Protein AF-A0AAW0WQY3-F1 (afdb_monomer_lite)

Secondary structure (DSSP, 8-state):
-HHHHHHHHHTTT-HHHHHHHHHHHHHHHHHHHHHHHHHHHHHHGGGB---TT-SS--TTSB-HHHHHHHHHHTTS----TT-GGGG--SPSSP--SSGGGTTS-S---HHHHHHHHHHHHHH-TTSHHHHHHHHHHHHHHHHHHHHHHHHSTT-HHHHHHHHHHHHHHHHHHHHH-GGGGPPP--------S-------------------------SSHHHHHHHHHHHHHHHHHHHHHHHHHHHHHHHHHHHHHHHHHHHHHHHHHHHHHHHTT-------SS-TT--

Organism: Cherax quadricarinatus (NCBI:txid27406)

InterPro domains:
  IPR046460 Protein UNC80, C-terminal [PF20262] (1-291)

Radius of gyration: 26.67 Å; chains: 1; bounding box: 57×78×69 Å

Structure (mmCIF, N/CA/C/O backbone):
data_AF-A0AAW0WQY3-F1
#
_entry.id   AF-A0AAW0WQY3-F1
#
loop_
_atom_site.group_PDB
_atom_site.id
_atom_site.type_symbol
_atom_site.label_atom_id
_atom_site.label_alt_id
_atom_site.label_comp_id
_atom_site.label_asym_id
_atom_site.label_entity_id
_atom_site.label_seq_id
_atom_site.pdbx_PDB_ins_code
_atom_site.Cartn_x
_atom_site.Cartn_y
_atom_site.Cartn_z
_atom_site.occupancy
_atom_site.B_iso_or_equiv
_atom_site.auth_seq_id
_atom_site.auth_comp_id
_atom_site.auth_asym_id
_atom_site.auth_atom_id
_atom_site.pdbx_PDB_model_num
ATOM 1 N N . MET A 1 1 ? 9.502 -4.215 -12.889 1.00 94.75 1 MET A N 1
ATOM 2 C CA . MET A 1 1 ? 8.270 -4.283 -12.073 1.00 94.75 1 MET A CA 1
ATOM 3 C C . MET A 1 1 ? 7.056 -3.623 -12.715 1.00 94.75 1 MET A C 1
ATOM 5 O O . MET A 1 1 ? 6.091 -4.353 -12.900 1.00 94.75 1 MET A O 1
ATOM 9 N N . PRO A 1 2 ? 7.069 -2.343 -13.137 1.00 95.56 2 PRO A N 1
ATOM 10 C CA . PRO A 1 2 ? 5.867 -1.677 -13.663 1.00 95.56 2 PRO A CA 1
ATOM 11 C C . PRO A 1 2 ? 5.148 -2.444 -14.782 1.00 95.56 2 PRO A C 1
ATOM 13 O O . PRO A 1 2 ? 3.936 -2.601 -14.763 1.00 95.56 2 PRO A O 1
ATOM 16 N N . THR A 1 3 ? 5.890 -2.993 -15.746 1.00 95.44 3 THR A N 1
ATOM 17 C CA . THR A 1 3 ? 5.315 -3.810 -16.830 1.00 95.44 3 THR A CA 1
ATOM 18 C C . THR A 1 3 ? 4.699 -5.118 -16.330 1.00 95.44 3 THR A C 1
ATOM 20 O O . THR A 1 3 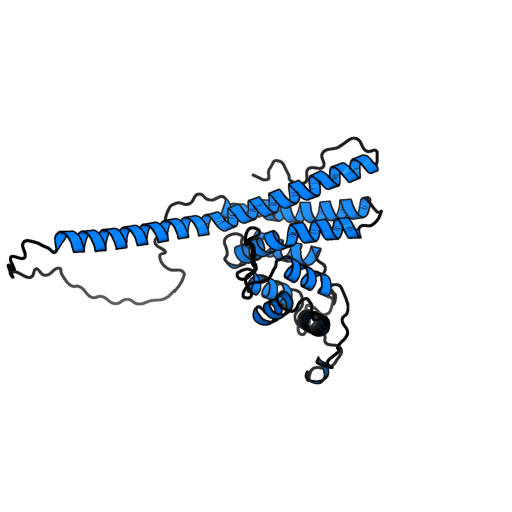? 3.595 -5.454 -16.738 1.00 95.44 3 THR A O 1
ATOM 23 N N . ILE A 1 4 ? 5.370 -5.824 -15.414 1.00 95.94 4 ILE A N 1
ATOM 24 C CA . ILE A 1 4 ? 4.870 -7.083 -14.835 1.00 95.94 4 ILE A CA 1
ATOM 25 C C . ILE A 1 4 ? 3.557 -6.829 -14.084 1.00 95.94 4 ILE A C 1
ATOM 27 O O . ILE A 1 4 ? 2.587 -7.554 -14.272 1.00 95.94 4 ILE A O 1
ATOM 31 N N . LEU A 1 5 ? 3.500 -5.762 -13.286 1.00 95.88 5 LEU A N 1
ATOM 32 C CA . LEU A 1 5 ? 2.322 -5.439 -12.484 1.00 95.88 5 LEU A CA 1
ATOM 33 C C . LEU A 1 5 ? 1.154 -4.901 -13.325 1.00 95.88 5 LEU A C 1
ATOM 35 O O . LEU A 1 5 ? 0.002 -5.171 -13.001 1.00 95.88 5 LEU A O 1
ATOM 39 N N . ARG A 1 6 ? 1.424 -4.233 -14.456 1.00 95.50 6 ARG A N 1
ATOM 40 C CA . ARG A 1 6 ? 0.385 -3.909 -15.451 1.00 95.50 6 ARG A CA 1
ATOM 41 C C . ARG A 1 6 ? -0.212 -5.165 -16.081 1.00 95.50 6 ARG A C 1
ATOM 43 O O . ARG A 1 6 ? -1.428 -5.266 -16.198 1.00 95.50 6 ARG A O 1
ATOM 50 N N . ILE A 1 7 ? 0.619 -6.151 -16.432 1.00 95.38 7 ILE A N 1
ATOM 51 C CA . ILE A 1 7 ? 0.129 -7.451 -16.921 1.00 95.38 7 ILE A CA 1
ATOM 52 C C . ILE A 1 7 ? -0.720 -8.125 -15.836 1.00 95.38 7 ILE A C 1
ATOM 54 O O . ILE A 1 7 ? -1.832 -8.555 -16.123 1.00 95.38 7 ILE A O 1
ATOM 58 N N . TYR A 1 8 ? -0.254 -8.147 -14.586 1.00 95.19 8 TYR A N 1
ATOM 59 C CA . TYR A 1 8 ? -1.032 -8.689 -13.470 1.00 95.19 8 TYR A CA 1
ATOM 60 C C . TYR A 1 8 ? -2.399 -8.007 -13.315 1.00 95.19 8 TYR A C 1
ATOM 62 O O . TYR A 1 8 ? -3.417 -8.680 -13.173 1.00 95.19 8 TYR A O 1
ATOM 70 N N . SER A 1 9 ? -2.431 -6.673 -13.398 1.00 93.38 9 SER A N 1
ATOM 71 C CA . SER A 1 9 ? -3.662 -5.883 -13.298 1.00 93.38 9 SER A CA 1
ATOM 72 C C . SER A 1 9 ? -4.640 -6.188 -14.439 1.00 93.38 9 SER A C 1
ATOM 74 O O . SER A 1 9 ? -5.826 -6.407 -14.197 1.00 93.38 9 SER A O 1
ATOM 76 N N . ASN A 1 10 ? -4.144 -6.263 -15.677 1.00 92.50 10 ASN A N 1
ATOM 77 C CA . ASN A 1 10 ? -4.975 -6.431 -16.873 1.00 92.50 10 ASN A CA 1
ATOM 78 C C . ASN A 1 10 ? -5.455 -7.875 -17.098 1.00 92.50 10 ASN A C 1
ATOM 80 O O . ASN A 1 10 ? -6.529 -8.084 -17.656 1.00 92.50 10 ASN A O 1
ATOM 84 N N . TYR A 1 11 ? -4.691 -8.878 -16.655 1.00 92.88 11 TYR A N 1
ATOM 85 C CA . TYR A 1 11 ? -4.978 -10.299 -16.898 1.00 92.88 11 TYR A CA 1
ATOM 86 C C . TYR A 1 11 ? -5.504 -11.036 -15.655 1.00 92.88 11 TYR A C 1
ATOM 88 O O . TYR A 1 11 ? -5.315 -12.243 -15.517 1.00 92.88 11 TYR A O 1
ATOM 96 N N . GLN A 1 12 ? -6.223 -10.336 -14.771 1.00 87.19 12 GLN A N 1
ATOM 97 C CA . GLN A 1 12 ? -6.770 -10.877 -13.514 1.00 87.19 12 GLN A CA 1
ATOM 98 C C . GLN A 1 12 ? -7.673 -12.120 -13.670 1.00 87.19 12 GLN A C 1
ATOM 100 O O . GLN A 1 12 ? -7.813 -12.905 -12.735 1.00 87.19 12 GLN A O 1
ATOM 105 N N . SER A 1 13 ? -8.294 -12.327 -14.837 1.00 91.81 13 SER A N 1
ATOM 106 C CA . SER A 1 13 ? -9.124 -13.509 -15.115 1.00 91.81 13 SER A CA 1
ATOM 107 C C . SER A 1 13 ? -8.303 -14.766 -15.423 1.00 91.81 13 SER A C 1
ATOM 109 O O . SER A 1 13 ? -8.810 -15.884 -15.299 1.00 91.81 13 SER A O 1
ATOM 111 N N . ASN A 1 14 ? -7.033 -14.611 -15.807 1.00 95.50 14 ASN A N 1
ATOM 112 C CA . ASN A 1 14 ? -6.149 -15.718 -16.132 1.00 95.50 14 ASN A CA 1
ATOM 113 C C . ASN A 1 14 ? -5.374 -16.166 -14.886 1.00 95.50 14 ASN A C 1
ATOM 115 O O . ASN A 1 14 ? -4.324 -15.617 -14.553 1.00 95.50 14 ASN A O 1
ATOM 119 N N . LYS A 1 15 ? -5.877 -17.220 -14.231 1.00 93.88 15 LYS A N 1
ATOM 120 C CA . LYS A 1 15 ? -5.271 -17.789 -13.015 1.00 93.88 15 LYS A CA 1
ATOM 121 C C . LYS A 1 15 ? -3.799 -18.159 -13.192 1.00 93.88 15 LYS A C 1
ATOM 123 O O . LYS A 1 15 ? -3.013 -17.926 -12.287 1.00 93.88 15 LYS A O 1
ATOM 128 N N . MET A 1 16 ? -3.419 -18.694 -14.352 1.00 94.88 16 MET A N 1
ATOM 129 C CA . MET A 1 16 ? -2.035 -19.089 -14.614 1.00 94.88 16 MET A CA 1
ATOM 130 C C . MET A 1 16 ? -1.099 -17.877 -14.600 1.00 94.88 16 MET A C 1
ATOM 132 O O . MET A 1 16 ? -0.056 -17.920 -13.957 1.00 94.88 16 MET A O 1
ATOM 136 N N . VAL A 1 17 ? -1.492 -16.779 -15.257 1.00 95.44 17 VAL A N 1
ATOM 137 C CA . VAL A 1 17 ? -0.714 -15.527 -15.267 1.00 95.44 17 VAL A CA 1
ATOM 138 C C . VAL A 1 17 ? -0.604 -14.943 -13.861 1.00 95.44 17 VAL A C 1
ATOM 140 O O . VAL A 1 17 ? 0.487 -14.555 -13.451 1.00 95.44 17 VAL A O 1
ATOM 143 N N . VAL A 1 18 ? -1.711 -14.921 -13.115 1.00 95.69 18 VAL A N 1
ATOM 144 C CA . VAL A 1 18 ? -1.756 -14.446 -11.724 1.00 95.69 18 VAL A CA 1
ATOM 145 C C . VAL A 1 18 ? -0.778 -15.240 -10.854 1.00 95.69 18 VAL A C 1
ATOM 147 O O . VAL A 1 18 ? 0.135 -14.648 -10.286 1.00 95.69 18 VAL A O 1
ATOM 150 N N . THR A 1 19 ? -0.892 -16.572 -10.829 1.00 95.88 19 THR A N 1
ATOM 151 C CA . THR A 1 19 ? -0.027 -17.443 -10.017 1.00 95.88 19 THR A CA 1
ATOM 152 C C . THR A 1 19 ? 1.444 -17.328 -10.409 1.00 95.88 19 THR A C 1
ATOM 154 O O . THR A 1 19 ? 2.304 -17.243 -9.539 1.00 95.88 19 THR A O 1
ATOM 157 N N . VAL A 1 20 ? 1.756 -17.269 -11.707 1.00 96.81 20 VAL A N 1
ATOM 158 C CA . VAL A 1 20 ? 3.138 -17.106 -12.185 1.00 96.81 20 VAL A CA 1
ATOM 159 C C . VAL A 1 20 ? 3.733 -15.773 -11.733 1.00 96.81 20 VAL A C 1
ATOM 161 O O . VAL A 1 20 ? 4.884 -15.728 -11.302 1.00 96.81 20 VAL A O 1
ATOM 164 N N . ILE A 1 21 ? 2.976 -14.677 -11.816 1.00 97.19 21 ILE A N 1
ATOM 165 C CA . ILE A 1 21 ? 3.476 -13.368 -11.389 1.00 97.19 21 ILE A CA 1
ATOM 166 C C . ILE A 1 21 ? 3.643 -13.320 -9.869 1.00 97.19 21 ILE A C 1
ATOM 168 O O . ILE A 1 21 ? 4.676 -12.839 -9.406 1.00 97.19 21 ILE A O 1
ATOM 172 N N . GLU A 1 22 ? 2.685 -13.835 -9.097 1.00 97.31 22 GLU A N 1
ATOM 173 C CA . GLU A 1 22 ? 2.796 -13.924 -7.634 1.00 97.31 22 GLU A CA 1
ATOM 174 C C . GLU A 1 22 ? 4.016 -14.755 -7.221 1.00 97.31 22 GLU A C 1
ATOM 176 O O . GLU A 1 22 ? 4.805 -14.323 -6.378 1.00 97.31 22 GLU A O 1
ATOM 181 N N . PHE A 1 23 ? 4.251 -15.882 -7.901 1.00 97.00 23 PHE A N 1
ATOM 182 C CA . PHE A 1 23 ? 5.452 -16.689 -7.731 1.00 97.00 23 PHE A CA 1
ATOM 183 C C . PHE A 1 23 ? 6.732 -15.892 -8.015 1.00 97.00 23 PHE A C 1
ATOM 185 O O . PHE A 1 23 ? 7.622 -15.838 -7.167 1.00 97.00 23 PHE A O 1
ATOM 192 N N . ILE A 1 24 ? 6.830 -15.225 -9.171 1.00 96.62 24 ILE A N 1
ATOM 193 C CA . ILE A 1 24 ? 8.008 -14.423 -9.543 1.00 96.62 24 ILE A CA 1
ATOM 194 C C . ILE A 1 24 ? 8.259 -13.313 -8.515 1.00 96.62 24 ILE A C 1
ATOM 196 O O . ILE A 1 24 ? 9.394 -13.116 -8.080 1.00 96.62 24 ILE A O 1
ATOM 200 N N . VAL A 1 25 ? 7.213 -12.592 -8.107 1.00 97.50 25 VAL A N 1
ATOM 201 C CA . VAL A 1 25 ? 7.307 -11.508 -7.119 1.00 97.50 25 VAL A CA 1
ATOM 202 C C . VAL A 1 25 ? 7.766 -12.047 -5.762 1.00 97.50 25 VAL A C 1
ATOM 204 O O . VAL A 1 25 ? 8.629 -11.436 -5.129 1.00 97.50 25 VAL A O 1
ATOM 207 N N . LYS A 1 26 ? 7.287 -13.228 -5.355 1.00 97.19 26 LYS A N 1
ATOM 208 C CA . LYS A 1 26 ? 7.755 -13.927 -4.152 1.00 97.19 26 LYS A CA 1
ATOM 209 C C . LYS A 1 26 ? 9.231 -14.314 -4.240 1.00 97.19 26 LYS A C 1
ATOM 211 O O . LYS A 1 26 ? 9.967 -14.063 -3.289 1.00 97.19 26 LYS A O 1
ATOM 216 N N . GLN A 1 27 ? 9.689 -14.867 -5.364 1.00 96.56 27 GLN A N 1
ATOM 217 C CA . GLN A 1 27 ? 11.105 -15.217 -5.545 1.00 96.56 27 GLN A CA 1
ATOM 218 C C . GLN A 1 27 ? 12.009 -13.975 -5.521 1.00 96.56 27 GLN A C 1
ATOM 220 O O . GLN A 1 27 ? 13.069 -13.991 -4.896 1.00 96.56 27 GLN A O 1
ATOM 225 N N . LEU A 1 28 ? 11.577 -12.872 -6.141 1.00 96.62 28 LEU A N 1
ATOM 226 C CA . LEU A 1 28 ? 12.303 -11.600 -6.087 1.00 96.62 28 LEU A CA 1
ATOM 227 C C . LEU A 1 28 ? 12.378 -11.046 -4.659 1.00 96.62 28 LEU A C 1
ATOM 229 O O . LEU A 1 28 ? 13.433 -10.554 -4.258 1.00 96.62 28 LEU A O 1
ATOM 233 N N . TYR A 1 29 ? 11.304 -11.171 -3.874 1.00 97.31 29 TYR A N 1
ATOM 234 C CA . TYR A 1 29 ? 11.338 -10.823 -2.455 1.00 97.31 29 TYR A CA 1
ATOM 235 C C . TYR A 1 29 ? 12.307 -11.709 -1.663 1.00 97.31 29 TYR A C 1
ATOM 237 O O . TYR A 1 29 ? 13.083 -11.182 -0.878 1.00 97.31 29 TYR A O 1
ATOM 245 N N . ILE A 1 30 ? 12.334 -13.025 -1.885 1.00 95.88 30 ILE A N 1
ATOM 246 C CA . ILE A 1 30 ? 13.278 -13.919 -1.188 1.00 95.88 30 ILE A CA 1
ATOM 247 C C . ILE A 1 30 ? 14.733 -13.509 -1.462 1.00 95.88 30 ILE A C 1
ATOM 249 O O . ILE A 1 30 ? 15.549 -13.469 -0.545 1.00 95.88 30 ILE A O 1
ATOM 253 N N . LEU A 1 31 ? 15.059 -13.160 -2.710 1.00 95.69 31 LEU A N 1
ATOM 254 C CA . LEU A 1 31 ? 16.414 -12.762 -3.100 1.00 95.69 31 LEU A CA 1
ATOM 255 C C . LEU A 1 31 ? 16.831 -11.394 -2.537 1.00 95.69 31 LEU A C 1
ATOM 257 O O . LEU A 1 31 ? 17.985 -11.217 -2.143 1.00 95.69 31 LEU A O 1
ATOM 261 N N . HIS A 1 32 ? 15.916 -10.421 -2.532 1.00 96.00 32 HIS A N 1
ATOM 262 C CA . HIS A 1 32 ? 16.241 -9.000 -2.338 1.00 96.00 32 HIS A CA 1
ATOM 263 C C . HIS A 1 32 ? 15.580 -8.340 -1.122 1.00 96.00 32 HIS A C 1
ATOM 265 O O . HIS A 1 32 ? 15.894 -7.189 -0.818 1.00 96.00 32 HIS A O 1
ATOM 271 N N . ARG A 1 33 ? 14.679 -9.046 -0.438 1.00 95.88 33 ARG A N 1
ATOM 272 C CA . ARG A 1 33 ? 14.054 -8.686 0.844 1.00 95.88 33 ARG A CA 1
ATOM 273 C C . ARG A 1 33 ? 13.339 -7.330 0.804 1.00 95.88 33 ARG A C 1
ATOM 275 O O . ARG A 1 33 ? 12.817 -6.921 -0.237 1.00 95.88 33 ARG A O 1
ATOM 282 N N . LYS A 1 34 ? 13.257 -6.626 1.938 1.00 95.62 34 LYS A N 1
ATOM 283 C CA . LYS A 1 34 ? 12.582 -5.318 2.068 1.00 95.62 34 LYS A CA 1
ATOM 284 C C . LYS A 1 34 ? 13.004 -4.277 1.011 1.00 95.62 34 LYS A C 1
ATOM 286 O O . LYS A 1 34 ? 12.109 -3.609 0.483 1.00 95.62 34 LYS A O 1
ATOM 291 N N . PRO A 1 35 ? 14.291 -4.157 0.609 1.00 96.19 35 PRO A N 1
ATOM 292 C CA . PRO A 1 35 ? 14.688 -3.279 -0.496 1.00 96.19 35 PRO A CA 1
ATOM 293 C C . PRO A 1 35 ? 13.899 -3.497 -1.792 1.00 96.19 35 PRO A C 1
ATOM 295 O O . PRO A 1 35 ? 13.550 -2.527 -2.470 1.00 96.19 35 PRO A O 1
ATOM 298 N N . PHE A 1 36 ? 13.568 -4.749 -2.128 1.00 97.69 36 PHE A N 1
ATOM 299 C CA . PHE A 1 36 ? 12.755 -5.041 -3.307 1.00 97.69 36 PHE A CA 1
ATOM 300 C C . PHE A 1 36 ? 11.329 -4.512 -3.178 1.00 97.69 36 PHE A C 1
ATOM 302 O O . PHE A 1 36 ? 10.843 -3.899 -4.127 1.00 97.69 36 PHE A O 1
ATOM 309 N N . ILE A 1 37 ? 10.682 -4.673 -2.019 1.00 97.69 37 ILE A N 1
ATOM 310 C CA . ILE A 1 37 ? 9.325 -4.150 -1.799 1.00 97.69 37 ILE A CA 1
ATOM 311 C C . ILE A 1 37 ? 9.317 -2.636 -1.931 1.00 97.69 37 ILE A C 1
ATOM 313 O O . ILE A 1 37 ? 8.544 -2.093 -2.718 1.00 97.69 37 ILE A O 1
ATOM 317 N N . LEU A 1 38 ? 10.240 -1.958 -1.249 1.00 97.56 38 LEU A N 1
ATOM 318 C CA . LEU A 1 38 ? 10.391 -0.512 -1.348 1.00 97.56 38 LEU A CA 1
ATOM 319 C C . LEU A 1 38 ? 10.545 -0.078 -2.809 1.00 97.56 38 LEU A C 1
ATOM 321 O O . LEU A 1 38 ? 9.846 0.824 -3.276 1.00 97.56 38 LEU A O 1
ATOM 325 N N . GLN A 1 39 ? 11.450 -0.714 -3.555 1.00 97.62 39 GLN A N 1
ATOM 326 C CA . GLN A 1 39 ? 11.696 -0.347 -4.945 1.00 97.62 39 GLN A CA 1
ATOM 327 C C . GLN A 1 39 ? 10.516 -0.662 -5.868 1.00 97.62 39 GLN A C 1
ATOM 329 O O . GLN A 1 39 ? 10.217 0.133 -6.761 1.00 97.62 39 GLN A O 1
ATOM 334 N N . MET A 1 40 ? 9.816 -1.774 -5.638 1.00 98.00 40 MET A N 1
ATOM 335 C CA . MET A 1 40 ? 8.595 -2.129 -6.352 1.00 98.00 40 MET A CA 1
ATOM 336 C C . MET A 1 40 ? 7.522 -1.059 -6.142 1.00 98.00 40 MET A C 1
ATOM 338 O O . MET A 1 40 ? 7.058 -0.496 -7.134 1.00 98.00 40 MET A O 1
ATOM 342 N N . LEU A 1 41 ? 7.201 -0.726 -4.888 1.00 98.31 41 LEU A N 1
ATOM 343 C CA . LEU A 1 41 ? 6.201 0.283 -4.529 1.00 98.31 41 LEU A CA 1
ATOM 344 C C . LEU A 1 41 ? 6.541 1.649 -5.141 1.00 98.31 41 LEU A C 1
ATOM 346 O O . LEU A 1 41 ? 5.714 2.253 -5.819 1.00 98.31 41 LEU A O 1
ATOM 350 N N . GLY A 1 42 ? 7.791 2.104 -5.007 1.00 97.31 42 GLY A N 1
ATOM 351 C CA . GLY A 1 42 ? 8.205 3.400 -5.558 1.00 97.31 42 GLY A CA 1
ATOM 352 C C . GLY A 1 42 ? 8.140 3.450 -7.085 1.00 97.31 42 GLY A C 1
ATOM 353 O O . GLY A 1 42 ? 7.852 4.497 -7.658 1.00 97.31 42 GLY A O 1
ATOM 354 N N . SER A 1 43 ? 8.368 2.313 -7.752 1.00 96.94 43 SER A N 1
ATOM 355 C CA . SER A 1 43 ? 8.290 2.220 -9.213 1.00 96.94 43 SER A CA 1
ATOM 356 C C . SER A 1 43 ? 6.863 2.230 -9.764 1.00 96.94 43 SER A C 1
ATOM 358 O O . SER A 1 43 ? 6.690 2.546 -10.940 1.00 96.94 43 SER A O 1
ATOM 360 N N . VAL A 1 44 ? 5.858 1.875 -8.953 1.00 96.94 44 VAL A N 1
ATOM 361 C CA . VAL A 1 44 ? 4.456 1.815 -9.398 1.00 96.94 44 VAL A CA 1
ATOM 362 C C . VAL A 1 44 ? 3.596 2.980 -8.938 1.00 96.94 44 VAL A C 1
ATOM 364 O O . VAL A 1 44 ? 2.527 3.166 -9.502 1.00 96.94 44 VAL A O 1
ATOM 367 N N . ALA A 1 45 ? 4.065 3.790 -7.985 1.00 96.88 45 ALA A N 1
ATOM 368 C CA . ALA A 1 45 ? 3.306 4.915 -7.436 1.00 96.88 45 ALA A CA 1
ATOM 369 C C . ALA A 1 45 ? 2.700 5.833 -8.516 1.00 96.88 45 ALA A C 1
ATOM 371 O O . ALA A 1 45 ? 1.532 6.188 -8.436 1.00 96.88 45 ALA A O 1
ATOM 372 N N . SER A 1 46 ? 3.456 6.156 -9.573 1.00 94.19 46 SER A N 1
ATOM 373 C CA . SER A 1 46 ? 2.998 7.053 -10.648 1.00 94.19 46 SER A CA 1
ATOM 374 C C . SER A 1 46 ? 2.069 6.405 -11.679 1.00 94.19 46 SER A C 1
ATOM 376 O O . SER A 1 46 ? 1.612 7.086 -12.589 1.00 94.19 46 SER A O 1
ATOM 378 N N . ILE A 1 47 ? 1.859 5.090 -11.607 1.00 95.44 47 ILE A N 1
ATOM 379 C CA . ILE A 1 47 ? 0.986 4.345 -12.524 1.00 95.44 47 ILE A CA 1
ATOM 380 C C . ILE A 1 47 ? -0.167 3.673 -11.779 1.00 95.44 47 ILE A C 1
ATOM 382 O O . ILE A 1 47 ? -0.776 2.751 -12.313 1.00 95.44 47 ILE A O 1
ATOM 386 N N . LEU A 1 48 ? -0.455 4.094 -10.548 1.00 95.31 48 LEU A N 1
ATOM 387 C CA . LEU A 1 48 ? -1.665 3.684 -9.850 1.00 95.31 48 LEU A CA 1
ATOM 388 C C . LEU A 1 48 ? -2.874 4.439 -10.395 1.00 95.31 48 LEU A C 1
ATOM 390 O O . LEU A 1 48 ? -2.810 5.642 -10.652 1.00 95.31 48 LEU A O 1
ATOM 394 N N . ASP A 1 49 ? -3.974 3.717 -10.578 1.00 93.31 49 ASP A N 1
ATOM 395 C CA . ASP A 1 49 ? -5.241 4.312 -10.982 1.00 93.31 49 ASP A CA 1
ATOM 396 C C . ASP A 1 49 ? -6.025 4.760 -9.752 1.00 93.31 49 ASP A C 1
ATOM 398 O O . ASP A 1 49 ? -6.748 3.976 -9.140 1.00 93.31 49 ASP A O 1
ATOM 402 N N . MET A 1 50 ? -5.807 6.015 -9.366 1.00 88.62 50 MET A N 1
ATOM 403 C CA . MET A 1 50 ? -6.472 6.659 -8.228 1.00 88.62 50 MET A CA 1
ATOM 404 C C . MET A 1 50 ? -7.785 7.354 -8.627 1.00 88.62 50 MET A C 1
ATOM 406 O O . MET A 1 50 ? -8.434 7.965 -7.786 1.00 88.62 50 MET A O 1
ATOM 410 N N . ASP A 1 51 ? -8.170 7.295 -9.907 1.00 84.75 51 ASP A N 1
ATOM 411 C CA . ASP A 1 51 ? -9.413 7.892 -10.393 1.00 84.75 51 ASP A CA 1
ATOM 412 C C . ASP A 1 51 ? -10.582 6.917 -10.209 1.00 84.75 51 ASP A C 1
ATOM 414 O O . ASP A 1 51 ? -10.851 6.056 -11.046 1.00 84.75 51 ASP A O 1
ATOM 418 N N . GLU A 1 52 ? -11.295 7.063 -9.093 1.00 71.19 52 GLU A N 1
ATOM 419 C CA . GLU A 1 52 ? -12.489 6.264 -8.797 1.00 71.19 52 GLU A CA 1
ATOM 420 C C . GLU A 1 52 ? -13.716 6.669 -9.637 1.00 71.19 52 GLU A C 1
ATOM 422 O O . GLU A 1 52 ? -14.729 5.968 -9.626 1.00 71.19 52 GLU A O 1
ATOM 427 N N . THR A 1 53 ? -13.651 7.789 -10.368 1.00 76.56 53 THR A N 1
ATOM 428 C CA . THR A 1 53 ? -14.775 8.332 -11.151 1.00 76.56 53 THR A CA 1
ATOM 429 C C . THR A 1 53 ? -14.753 7.913 -12.619 1.00 76.56 53 THR A C 1
ATOM 431 O O . THR A 1 53 ? -15.766 8.033 -13.318 1.00 76.56 53 THR A O 1
ATOM 434 N N . ALA A 1 54 ? -13.623 7.390 -13.094 1.00 77.25 54 ALA A N 1
ATOM 435 C CA . ALA A 1 54 ? -13.472 6.919 -14.458 1.00 77.25 54 ALA A CA 1
ATOM 436 C C . ALA A 1 54 ? -14.390 5.715 -14.743 1.00 77.25 54 ALA A C 1
ATOM 438 O O . ALA A 1 54 ? -14.327 4.672 -14.095 1.00 77.25 54 ALA A O 1
ATOM 439 N N . ILE A 1 55 ? -15.233 5.840 -15.775 1.00 72.62 55 ILE A N 1
ATOM 440 C CA . ILE A 1 55 ? -16.162 4.778 -16.211 1.00 72.62 55 ILE A CA 1
ATOM 441 C C . ILE A 1 55 ? -15.397 3.558 -16.754 1.00 72.62 55 ILE A C 1
ATOM 443 O O . ILE A 1 55 ? -15.854 2.420 -16.639 1.00 72.62 55 ILE A O 1
ATOM 447 N N . TYR A 1 56 ? -14.230 3.796 -17.352 1.00 74.81 56 TYR A N 1
ATOM 448 C CA . TYR A 1 56 ? -13.355 2.776 -17.918 1.00 74.81 56 TYR A CA 1
ATOM 449 C C . TYR A 1 56 ? -11.972 2.892 -17.280 1.00 74.81 56 TYR A C 1
ATOM 451 O O . TYR A 1 56 ? -11.454 3.996 -17.148 1.00 74.81 56 TYR A O 1
ATOM 459 N N . GLY A 1 57 ? -11.368 1.758 -16.921 1.00 73.50 57 GLY A N 1
ATOM 460 C CA . GLY A 1 57 ? -10.004 1.737 -16.389 1.00 73.50 57 GLY A CA 1
ATOM 461 C C . GLY A 1 57 ? -8.950 1.995 -17.469 1.00 73.50 57 GLY A C 1
ATOM 462 O O . GLY A 1 57 ? -9.137 1.630 -18.633 1.00 73.50 57 GLY A O 1
ATOM 463 N N . ASP A 1 58 ? -7.817 2.576 -17.076 1.00 84.69 58 ASP A N 1
ATOM 464 C CA . ASP A 1 58 ? -6.663 2.753 -17.961 1.00 84.69 58 ASP A CA 1
ATOM 465 C C . ASP A 1 58 ? -5.785 1.492 -17.957 1.00 84.69 58 ASP A C 1
ATOM 467 O O . ASP A 1 58 ? -5.183 1.130 -16.945 1.00 84.69 58 ASP A O 1
ATOM 471 N N . ALA A 1 59 ? -5.658 0.837 -19.114 1.00 85.81 59 ALA A N 1
ATOM 472 C CA . ALA A 1 59 ? -4.830 -0.361 -19.276 1.00 85.81 59 ALA A CA 1
ATOM 473 C C . ALA A 1 59 ? -3.329 -0.114 -19.013 1.00 85.81 59 ALA A C 1
ATOM 475 O O . ALA A 1 59 ? -2.563 -1.064 -18.818 1.00 85.81 59 ALA A O 1
ATOM 476 N N . ASN A 1 60 ? -2.882 1.145 -19.019 1.00 90.62 60 ASN A N 1
ATOM 477 C CA . ASN A 1 60 ? -1.518 1.526 -18.667 1.00 90.62 60 ASN A CA 1
ATOM 478 C C . ASN A 1 60 ? -1.324 1.773 -17.171 1.00 90.62 60 ASN A C 1
ATOM 480 O O . ASN A 1 60 ? -0.176 1.925 -16.743 1.00 90.62 60 ASN A O 1
ATOM 484 N N . LYS A 1 61 ? -2.401 1.783 -16.386 1.00 93.62 61 LYS A N 1
ATOM 485 C CA . LYS A 1 61 ? -2.354 1.931 -14.938 1.00 93.62 61 LYS A CA 1
ATOM 486 C C . LYS A 1 61 ? -2.635 0.609 -14.228 1.00 93.62 61 LYS A C 1
ATOM 488 O O . LYS A 1 61 ? -2.958 -0.416 -14.825 1.00 93.62 61 LYS A O 1
ATOM 493 N N . ILE A 1 62 ? 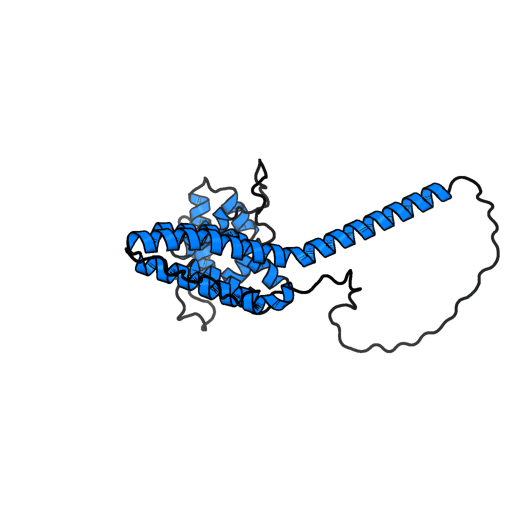-2.423 0.625 -12.921 1.00 94.69 62 ILE A N 1
ATOM 494 C CA . ILE A 1 62 ? -2.601 -0.502 -12.018 1.00 94.69 62 ILE A CA 1
ATOM 495 C C . ILE A 1 62 ? -3.670 -0.111 -11.011 1.00 94.69 62 ILE A C 1
ATOM 497 O O . ILE A 1 62 ? -3.540 0.897 -10.321 1.00 94.69 62 ILE A O 1
ATOM 501 N N . GLN A 1 63 ? -4.703 -0.937 -10.882 1.00 92.94 63 GLN A N 1
ATOM 502 C CA . GLN A 1 63 ? -5.721 -0.712 -9.860 1.00 92.94 63 GLN A CA 1
ATOM 503 C C . GLN A 1 63 ? -5.115 -0.911 -8.458 1.00 92.94 63 GLN A C 1
ATOM 505 O O . GLN A 1 63 ? -4.434 -1.923 -8.243 1.00 92.94 63 GLN A O 1
ATOM 510 N N . PRO A 1 64 ? -5.414 -0.043 -7.471 1.00 94.81 64 PRO A N 1
ATOM 511 C CA . PRO A 1 64 ? -4.957 -0.201 -6.087 1.00 94.81 64 PRO A CA 1
ATOM 512 C C . PRO A 1 64 ? -5.242 -1.589 -5.508 1.00 94.81 64 PRO A C 1
ATOM 514 O O . PRO A 1 64 ? -4.397 -2.195 -4.848 1.00 94.81 64 PRO A O 1
ATOM 517 N N . ARG A 1 65 ? -6.401 -2.162 -5.861 1.00 94.62 65 ARG A N 1
ATOM 518 C CA . ARG A 1 65 ? -6.782 -3.521 -5.466 1.00 94.62 65 ARG A CA 1
ATOM 519 C C . ARG A 1 65 ? -5.789 -4.588 -5.930 1.00 94.62 65 ARG A C 1
ATOM 521 O O . ARG A 1 65 ? -5.544 -5.542 -5.203 1.00 94.62 65 ARG A O 1
ATOM 528 N N . ARG A 1 66 ? -5.205 -4.430 -7.118 1.00 94.88 66 ARG A N 1
ATOM 529 C CA . ARG A 1 66 ? -4.258 -5.394 -7.698 1.00 94.88 66 ARG A CA 1
ATOM 530 C C . ARG A 1 66 ? -2.887 -5.290 -7.045 1.00 94.88 66 ARG A C 1
ATOM 532 O O . ARG A 1 66 ? -2.253 -6.313 -6.814 1.00 94.88 66 ARG A O 1
ATOM 539 N N . LEU A 1 67 ? -2.462 -4.076 -6.691 1.00 96.94 67 LEU A N 1
ATOM 540 C CA . LEU A 1 67 ? -1.274 -3.890 -5.861 1.00 96.94 67 LEU A CA 1
ATOM 541 C C . LEU A 1 67 ? -1.464 -4.542 -4.483 1.00 96.94 67 LEU A C 1
ATOM 543 O O . LEU A 1 67 ? -0.589 -5.277 -4.030 1.00 96.94 67 LEU A O 1
ATOM 547 N N . PHE A 1 68 ? -2.621 -4.319 -3.855 1.00 97.56 68 PHE A N 1
ATOM 548 C CA . PHE A 1 68 ? -2.986 -4.949 -2.588 1.00 97.56 68 PHE A CA 1
ATOM 549 C C . PHE A 1 68 ? -2.956 -6.483 -2.669 1.00 97.56 68 PHE A C 1
ATOM 551 O O . PHE A 1 68 ? -2.338 -7.119 -1.818 1.00 97.56 68 PHE A O 1
ATOM 558 N N . ASP A 1 69 ? -3.572 -7.080 -3.696 1.00 96.69 69 ASP A N 1
ATOM 559 C CA . ASP A 1 69 ? -3.613 -8.539 -3.854 1.00 96.69 69 ASP A CA 1
ATOM 560 C C . ASP A 1 69 ? -2.190 -9.125 -4.007 1.00 96.69 69 ASP A C 1
ATOM 562 O O . ASP A 1 69 ? -1.883 -10.151 -3.399 1.00 96.69 69 ASP A O 1
ATOM 566 N N . ILE A 1 70 ? -1.278 -8.434 -4.709 1.00 96.81 70 ILE A N 1
ATOM 567 C CA . ILE A 1 70 ? 0.135 -8.844 -4.790 1.00 96.81 70 ILE A CA 1
ATOM 568 C C . ILE A 1 70 ? 0.854 -8.742 -3.450 1.00 96.81 70 ILE A C 1
ATOM 570 O O . ILE A 1 70 ? 1.589 -9.664 -3.098 1.00 96.81 70 ILE A O 1
ATOM 574 N N . LEU A 1 71 ? 0.659 -7.659 -2.696 1.00 97.56 71 LEU A N 1
ATOM 575 C CA . LEU A 1 71 ? 1.268 -7.532 -1.371 1.00 97.56 71 LEU A CA 1
ATOM 576 C C . LEU A 1 71 ? 0.770 -8.634 -0.432 1.00 97.56 71 LEU A C 1
ATOM 578 O O . LEU A 1 71 ? 1.574 -9.265 0.242 1.00 97.56 71 LEU A O 1
ATOM 582 N N . LEU A 1 72 ? -0.528 -8.938 -0.464 1.00 96.88 72 LEU A N 1
ATOM 583 C CA . LEU A 1 72 ? -1.108 -10.037 0.303 1.00 96.88 72 LEU A CA 1
ATOM 584 C C . LEU A 1 72 ? -0.564 -11.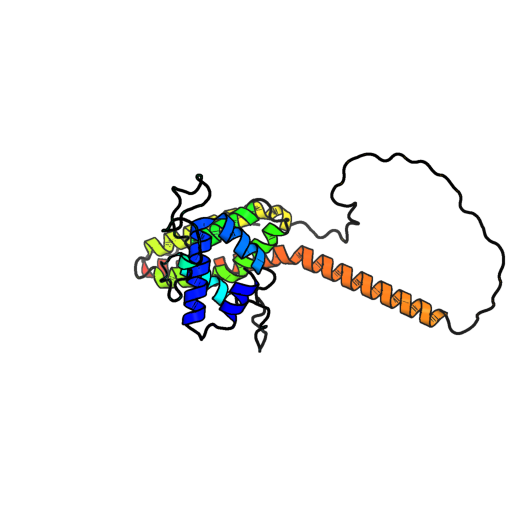406 -0.142 1.00 96.88 72 LEU A C 1
ATOM 586 O O . LEU A 1 72 ? -0.369 -12.299 0.680 1.00 96.88 72 LEU A O 1
ATOM 590 N N . SER A 1 73 ? -0.288 -11.587 -1.437 1.00 96.31 73 SER A N 1
ATOM 591 C CA . SER A 1 73 ? 0.280 -12.835 -1.961 1.00 96.31 73 SER A CA 1
ATOM 592 C C . SER A 1 73 ? 1.664 -13.149 -1.376 1.00 96.31 73 SER A C 1
ATOM 594 O O . SER A 1 73 ? 2.024 -14.321 -1.263 1.00 96.31 73 SER A O 1
ATOM 596 N N . LEU A 1 74 ? 2.428 -12.135 -0.953 1.00 96.69 74 LEU A N 1
ATOM 597 C CA . LEU A 1 74 ? 3.773 -12.309 -0.397 1.00 96.69 74 LEU A CA 1
ATOM 598 C C . LEU A 1 74 ? 3.785 -12.969 0.987 1.00 96.69 74 LEU A C 1
ATOM 600 O O . LEU A 1 74 ? 4.819 -13.510 1.388 1.00 96.69 74 LEU A O 1
ATOM 604 N N . GLU A 1 75 ? 2.655 -12.991 1.691 1.00 94.50 75 GLU A N 1
ATOM 605 C CA . GLU A 1 75 ? 2.504 -13.709 2.961 1.00 94.50 75 GLU A CA 1
ATOM 606 C C . GLU A 1 75 ? 2.488 -15.233 2.769 1.00 94.50 75 GLU A C 1
ATOM 608 O O . GLU A 1 75 ? 2.709 -15.988 3.714 1.00 94.50 75 GLU A O 1
ATOM 613 N N . ARG A 1 76 ? 2.244 -15.704 1.541 1.00 92.25 76 ARG A N 1
ATOM 614 C CA . ARG A 1 76 ? 2.025 -17.120 1.233 1.00 92.25 76 ARG A CA 1
ATOM 615 C C . ARG A 1 76 ? 3.173 -17.708 0.420 1.00 92.25 76 ARG A C 1
ATOM 617 O O . ARG A 1 76 ? 3.991 -17.001 -0.174 1.00 92.25 76 ARG A O 1
ATOM 624 N N . HIS A 1 77 ? 3.231 -19.035 0.407 1.00 89.50 77 HIS A N 1
ATOM 625 C CA . HIS A 1 77 ? 4.053 -19.781 -0.537 1.00 89.50 77 HIS A CA 1
ATOM 626 C C . HIS A 1 77 ? 3.296 -19.970 -1.851 1.00 89.50 77 HIS A C 1
ATOM 628 O O . HIS A 1 77 ? 2.076 -20.132 -1.848 1.00 89.50 77 HIS A O 1
ATOM 634 N N . HIS A 1 78 ? 4.042 -19.969 -2.954 1.00 90.25 78 HIS A N 1
ATOM 635 C CA . HIS A 1 78 ? 3.518 -20.145 -4.305 1.00 90.25 78 HIS A CA 1
ATOM 636 C C . HIS A 1 78 ? 4.199 -21.331 -4.970 1.00 90.25 78 HIS A C 1
ATOM 638 O O . HIS A 1 78 ? 5.410 -21.511 -4.825 1.00 90.25 78 HIS A O 1
ATOM 644 N N . GLU A 1 79 ? 3.418 -22.122 -5.697 1.00 90.88 79 GLU A N 1
ATOM 645 C CA . GLU A 1 79 ? 3.939 -23.177 -6.563 1.00 90.88 79 GLU A CA 1
ATOM 646 C C . GLU A 1 79 ? 4.592 -22.565 -7.812 1.00 90.88 79 GLU A C 1
ATOM 648 O O . GLU A 1 79 ? 4.256 -21.448 -8.207 1.00 90.88 79 GLU A O 1
ATOM 653 N N . ASP A 1 80 ? 5.518 -23.299 -8.434 1.00 94.00 80 ASP A N 1
ATOM 654 C CA . ASP A 1 80 ? 6.168 -22.916 -9.692 1.00 94.00 80 ASP A CA 1
ATOM 655 C C . ASP A 1 80 ? 5.538 -23.688 -10.866 1.00 94.00 80 ASP A C 1
ATOM 657 O O . ASP A 1 80 ? 6.087 -24.704 -11.303 1.00 94.00 80 ASP A O 1
ATOM 661 N N . PRO A 1 81 ? 4.368 -23.265 -11.385 1.00 91.81 81 PRO A N 1
ATOM 662 C CA . PRO A 1 81 ? 3.628 -24.034 -12.387 1.00 91.81 81 PRO A CA 1
ATOM 663 C C . PRO A 1 81 ? 4.349 -24.122 -13.738 1.00 91.81 81 PRO A C 1
ATOM 665 O O . PRO A 1 81 ? 3.951 -24.908 -14.595 1.00 91.81 81 PRO A O 1
ATOM 668 N N . LEU A 1 82 ? 5.362 -23.281 -13.957 1.00 94.56 82 LEU A N 1
ATOM 669 C CA . LEU A 1 82 ? 6.112 -23.186 -15.207 1.00 94.56 82 LEU A CA 1
ATOM 670 C C . LEU A 1 82 ? 7.567 -23.640 -15.068 1.00 94.56 82 LEU A C 1
ATOM 672 O O . LEU A 1 82 ? 8.322 -23.498 -16.028 1.00 94.56 82 LEU A O 1
ATOM 676 N N . HIS A 1 83 ? 7.958 -24.170 -13.905 1.00 94.19 83 HIS A N 1
ATOM 677 C CA . HIS A 1 83 ? 9.341 -24.547 -13.610 1.00 94.19 83 HIS A CA 1
ATOM 678 C C . HIS A 1 83 ? 10.341 -23.415 -13.924 1.00 94.19 83 HIS A C 1
ATOM 680 O O . HIS A 1 83 ? 11.431 -23.631 -14.450 1.00 94.19 83 HIS A O 1
ATOM 686 N N . ILE A 1 84 ? 9.964 -22.172 -13.613 1.00 93.75 84 ILE A N 1
ATOM 687 C CA . ILE A 1 84 ? 10.759 -20.963 -13.857 1.00 93.75 84 ILE A CA 1
ATOM 688 C C . ILE A 1 84 ? 12.111 -21.050 -13.144 1.00 93.75 84 ILE A C 1
ATOM 690 O O . ILE A 1 84 ? 13.115 -20.560 -13.665 1.00 93.75 84 ILE A O 1
ATOM 694 N N . LEU A 1 85 ? 12.169 -21.693 -11.975 1.00 94.56 85 LEU A N 1
ATOM 695 C CA . LEU A 1 85 ? 13.419 -21.874 -11.236 1.00 94.56 85 LEU A CA 1
ATOM 696 C C . LEU A 1 85 ? 14.455 -22.718 -11.986 1.00 94.56 85 LEU A C 1
ATOM 698 O O . LEU A 1 85 ? 15.651 -22.549 -11.733 1.00 94.56 85 LEU A O 1
ATOM 702 N N . ASP A 1 86 ? 14.046 -23.568 -12.928 1.00 94.00 86 ASP A N 1
ATOM 703 C CA . ASP A 1 86 ? 14.979 -24.357 -13.740 1.00 94.00 86 ASP A CA 1
ATOM 704 C C . ASP A 1 86 ? 15.788 -23.468 -14.694 1.00 94.00 86 ASP A C 1
ATOM 706 O O . ASP A 1 86 ? 16.924 -23.796 -15.037 1.00 94.00 86 ASP A O 1
ATOM 710 N N . LEU A 1 87 ? 15.253 -22.293 -15.049 1.00 94.06 87 LEU A N 1
ATOM 711 C CA . LEU A 1 87 ? 15.939 -21.291 -15.869 1.00 94.06 87 LEU A CA 1
ATOM 712 C C . LEU A 1 87 ? 16.974 -20.474 -15.079 1.00 94.06 87 LEU A C 1
ATOM 714 O O . LEU A 1 87 ? 17.798 -19.775 -15.670 1.00 94.06 87 LEU A O 1
ATOM 718 N N . VAL A 1 88 ? 16.937 -20.530 -13.746 1.00 93.31 88 VAL A N 1
ATOM 719 C CA . VAL A 1 88 ? 17.821 -19.756 -12.866 1.00 93.31 88 VAL A CA 1
ATOM 720 C C . VAL A 1 88 ? 19.028 -20.609 -12.484 1.00 93.31 88 VAL A C 1
ATOM 722 O O . VAL A 1 88 ? 18.877 -21.730 -12.019 1.00 93.31 88 VAL A O 1
ATOM 725 N N . THR A 1 89 ? 20.249 -20.095 -12.619 1.00 91.94 89 THR A N 1
ATOM 726 C CA . THR A 1 89 ? 21.479 -20.868 -12.340 1.00 91.94 89 THR A CA 1
ATOM 727 C C . THR A 1 89 ? 21.870 -20.926 -10.857 1.00 91.94 89 THR A C 1
ATOM 729 O O . THR A 1 89 ? 22.742 -21.704 -10.480 1.00 91.94 89 THR A O 1
ATOM 732 N N . ILE A 1 90 ? 21.226 -20.126 -10.005 1.00 91.88 90 ILE A N 1
ATOM 733 C CA . ILE A 1 90 ? 21.493 -20.036 -8.561 1.00 91.88 90 ILE A CA 1
ATOM 734 C C . ILE A 1 90 ? 21.055 -21.326 -7.844 1.00 91.88 90 ILE A C 1
ATOM 736 O O . ILE A 1 90 ? 20.105 -21.993 -8.262 1.00 91.88 90 ILE A O 1
ATOM 740 N N . GLN A 1 91 ? 21.744 -21.677 -6.752 1.00 90.44 91 GLN A N 1
ATOM 741 C CA . GLN A 1 91 ? 21.383 -22.811 -5.900 1.00 90.44 91 GLN A CA 1
ATOM 742 C C . GLN A 1 91 ? 19.971 -22.638 -5.317 1.00 90.44 91 GLN A C 1
ATOM 744 O O . GLN A 1 91 ? 19.620 -21.568 -4.824 1.00 90.44 91 GLN A O 1
ATOM 749 N N . LYS A 1 92 ? 19.172 -23.712 -5.365 1.00 93.38 92 LYS A N 1
ATOM 750 C CA . LYS A 1 92 ? 17.812 -23.758 -4.814 1.00 93.38 92 LYS A CA 1
ATOM 751 C C . LYS A 1 92 ? 17.792 -24.470 -3.448 1.00 93.38 92 LYS A C 1
ATOM 753 O O . LYS A 1 92 ? 18.616 -25.365 -3.244 1.00 93.38 92 LYS A O 1
ATOM 758 N N . PRO A 1 93 ? 16.855 -24.138 -2.539 1.00 92.19 93 PRO A N 1
ATOM 759 C CA . PRO A 1 93 ? 15.894 -23.034 -2.642 1.00 92.19 93 PRO A CA 1
ATOM 760 C C . PRO A 1 93 ? 16.615 -21.683 -2.667 1.00 92.19 93 PRO A C 1
ATOM 762 O O . PRO A 1 93 ? 17.705 -21.559 -2.107 1.00 92.19 93 PRO A O 1
ATOM 765 N N . LEU A 1 94 ? 16.027 -20.697 -3.351 1.00 93.50 94 LEU A N 1
ATOM 766 C CA . LEU A 1 94 ? 16.585 -19.347 -3.374 1.00 93.50 94 LEU A CA 1
ATOM 767 C C . LEU A 1 94 ? 16.651 -18.794 -1.946 1.00 93.50 94 LEU A C 1
ATOM 769 O O . LEU A 1 94 ? 15.818 -19.123 -1.102 1.00 93.50 94 LEU A O 1
ATOM 773 N N . ARG A 1 95 ? 17.659 -17.967 -1.680 1.00 93.94 95 ARG A N 1
ATOM 774 C CA . ARG A 1 95 ? 17.881 -17.310 -0.388 1.00 93.94 95 ARG A CA 1
ATOM 775 C C . ARG A 1 95 ? 18.272 -15.862 -0.620 1.00 93.94 95 ARG A C 1
ATOM 777 O O . ARG A 1 95 ? 18.678 -15.508 -1.728 1.00 93.94 95 ARG A O 1
ATOM 784 N N . ALA A 1 96 ? 18.185 -15.056 0.431 1.00 95.06 96 ALA A N 1
ATOM 785 C CA . ALA A 1 96 ? 18.664 -13.684 0.400 1.00 95.06 96 ALA A CA 1
ATOM 786 C C . ALA A 1 96 ? 20.092 -13.612 -0.155 1.00 95.06 96 ALA A C 1
ATOM 788 O O . ALA A 1 96 ? 20.977 -14.349 0.280 1.00 95.06 96 ALA A O 1
ATOM 789 N N . LEU A 1 97 ? 20.307 -12.719 -1.120 1.00 94.00 97 LEU A N 1
ATOM 790 C CA . LEU A 1 97 ? 21.618 -12.529 -1.741 1.00 94.00 97 LEU A CA 1
ATOM 791 C C . LEU A 1 97 ? 22.612 -11.857 -0.790 1.00 94.00 97 LEU A C 1
ATOM 793 O O . LEU A 1 97 ? 23.809 -12.118 -0.855 1.00 94.00 97 LEU A O 1
ATOM 797 N N . ASP A 1 98 ? 22.109 -10.983 0.078 1.00 93.12 98 ASP A N 1
ATOM 798 C CA . ASP A 1 98 ? 22.905 -10.254 1.057 1.00 93.12 98 ASP A CA 1
ATOM 799 C C . ASP A 1 98 ? 22.811 -10.946 2.428 1.00 93.12 98 ASP A C 1
ATOM 801 O O . ASP A 1 98 ? 21.728 -11.305 2.911 1.00 93.12 98 ASP A O 1
ATOM 805 N N . PHE A 1 99 ? 23.978 -11.163 3.040 1.00 91.12 99 PHE A N 1
ATOM 806 C CA . PHE A 1 99 ? 24.124 -11.858 4.316 1.00 91.12 99 PHE A CA 1
ATOM 807 C C . PHE A 1 99 ? 23.362 -11.160 5.450 1.00 91.12 99 PHE A C 1
ATOM 809 O O . PHE A 1 99 ? 22.877 -11.837 6.355 1.00 91.12 99 PHE A O 1
ATOM 816 N N . CYS A 1 100 ? 23.169 -9.839 5.360 1.00 92.31 100 CYS A N 1
ATOM 817 C CA . CYS A 1 100 ? 22.444 -9.054 6.362 1.00 92.31 100 CYS A CA 1
ATOM 818 C C . CYS A 1 100 ? 20.968 -9.458 6.513 1.00 92.31 100 CYS A C 1
ATOM 820 O O . CYS A 1 100 ? 20.357 -9.138 7.528 1.00 92.31 100 CYS A O 1
ATOM 822 N N . TYR A 1 101 ? 20.392 -10.166 5.534 1.00 92.00 101 TYR A N 1
ATOM 823 C CA . TYR A 1 101 ? 18.979 -10.563 5.546 1.00 92.00 101 TYR A CA 1
ATOM 824 C C . TYR A 1 101 ? 18.755 -12.076 5.683 1.00 92.00 101 TYR A C 1
ATOM 826 O O . TYR A 1 101 ? 17.670 -12.575 5.368 1.00 92.00 101 TYR A O 1
ATOM 834 N N . HIS A 1 102 ? 19.771 -12.834 6.100 1.00 88.19 102 HIS A N 1
ATOM 835 C CA . HIS A 1 102 ? 19.644 -14.288 6.265 1.00 88.19 102 HIS A CA 1
ATOM 836 C C . HIS A 1 102 ? 18.733 -14.688 7.431 1.00 88.19 102 HIS A C 1
ATOM 838 O O . HIS A 1 102 ? 18.139 -15.761 7.389 1.00 88.19 102 HIS A O 1
ATOM 844 N N . GLU A 1 103 ? 18.604 -13.824 8.437 1.00 88.56 103 GLU A N 1
ATOM 845 C CA . GLU A 1 103 ? 17.729 -14.030 9.598 1.00 88.56 103 GLU A CA 1
ATOM 846 C C . GLU A 1 103 ? 16.329 -13.422 9.404 1.00 88.56 103 GLU A C 1
ATOM 848 O O . GLU A 1 103 ? 15.444 -13.625 10.234 1.00 88.56 103 GLU A O 1
ATOM 853 N N . GLU A 1 104 ? 16.103 -12.680 8.313 1.00 89.00 104 GLU A N 1
ATOM 854 C CA . GLU A 1 104 ? 14.780 -12.137 8.007 1.00 89.00 104 GLU A CA 1
ATOM 855 C C . GLU A 1 104 ? 13.836 -13.213 7.462 1.00 89.00 104 GLU A C 1
ATOM 857 O O . GLU A 1 104 ? 14.246 -14.134 6.751 1.00 89.00 104 GLU A O 1
ATOM 862 N N . SER A 1 105 ? 12.544 -13.044 7.752 1.00 89.88 105 SER A N 1
ATOM 863 C CA . SER A 1 105 ? 11.491 -13.922 7.248 1.00 89.88 105 SER A CA 1
ATOM 864 C C . SER A 1 105 ? 11.428 -13.941 5.715 1.00 89.88 105 SER A C 1
ATOM 866 O O . SER A 1 105 ? 11.661 -12.942 5.029 1.00 89.88 105 SER A O 1
ATOM 868 N N . ASP A 1 106 ? 11.036 -15.092 5.167 1.00 90.25 106 ASP A N 1
ATOM 869 C CA . ASP A 1 106 ? 10.710 -15.264 3.749 1.00 90.25 106 ASP A CA 1
ATOM 870 C C . ASP A 1 106 ? 9.324 -14.730 3.381 1.00 90.25 106 ASP A C 1
ATOM 872 O O . ASP A 1 106 ? 8.984 -14.688 2.198 1.00 90.25 106 ASP A O 1
ATOM 876 N N . SER A 1 107 ? 8.532 -14.276 4.352 1.00 92.50 107 SER A N 1
ATOM 877 C CA . SER A 1 107 ? 7.250 -13.594 4.156 1.00 92.50 107 SER A CA 1
ATOM 878 C C . SER A 1 107 ? 7.314 -12.144 4.622 1.00 92.50 107 SER A C 1
ATOM 880 O O . SER A 1 107 ? 7.923 -11.857 5.648 1.00 92.50 107 SER A O 1
ATOM 882 N N . VAL A 1 108 ? 6.595 -11.268 3.923 1.00 94.25 108 VAL A N 1
ATOM 883 C CA . VAL A 1 108 ? 6.313 -9.900 4.371 1.00 94.25 108 VAL A CA 1
ATOM 884 C C . VAL A 1 108 ? 4.811 -9.734 4.528 1.00 94.25 108 VAL A C 1
ATOM 886 O O . VAL A 1 108 ? 4.050 -10.159 3.660 1.00 94.25 108 VAL A O 1
ATOM 889 N N . THR A 1 109 ? 4.404 -9.140 5.641 1.00 95.50 109 THR A N 1
ATOM 890 C CA . THR A 1 109 ? 3.004 -8.864 5.965 1.00 95.50 109 THR A CA 1
ATOM 891 C C . THR A 1 109 ? 2.531 -7.533 5.388 1.00 95.50 109 THR A C 1
ATOM 893 O O . THR A 1 109 ? 3.323 -6.626 5.111 1.00 95.50 109 THR A O 1
ATOM 896 N N . LEU A 1 110 ? 1.212 -7.370 5.256 1.00 95.94 110 LEU A N 1
ATOM 897 C CA . LEU A 1 110 ? 0.617 -6.083 4.875 1.00 95.94 110 LEU A CA 1
ATOM 898 C C . LEU A 1 110 ? 0.969 -4.947 5.852 1.00 95.94 110 LEU A C 1
ATOM 900 O O . LEU A 1 110 ? 1.166 -3.812 5.418 1.00 95.94 110 LEU A O 1
ATOM 904 N N . LEU A 1 111 ? 1.073 -5.240 7.154 1.00 95.69 111 LEU A N 1
ATOM 905 C CA . LEU A 1 111 ? 1.467 -4.251 8.164 1.00 95.69 111 LEU A CA 1
ATOM 906 C C . LEU A 1 111 ? 2.917 -3.804 7.975 1.00 95.69 111 LEU A C 1
ATOM 908 O O . LEU A 1 111 ? 3.182 -2.607 7.976 1.00 95.69 111 LEU A O 1
ATOM 912 N N . GLU A 1 112 ? 3.836 -4.733 7.699 1.00 96.56 112 GLU A N 1
ATOM 913 C CA . GLU A 1 112 ? 5.222 -4.379 7.375 1.00 96.56 112 GLU A CA 1
ATOM 914 C C . GLU A 1 112 ? 5.316 -3.526 6.102 1.00 96.56 112 GLU A C 1
ATOM 916 O O . GLU A 1 112 ? 6.168 -2.643 6.017 1.00 96.56 112 GLU A O 1
ATOM 921 N N . ALA A 1 113 ? 4.442 -3.745 5.112 1.00 97.12 113 ALA A N 1
ATOM 922 C CA . ALA A 1 113 ? 4.374 -2.887 3.929 1.00 97.12 113 ALA A CA 1
ATOM 923 C C . ALA A 1 113 ? 3.943 -1.451 4.276 1.00 97.12 113 ALA A C 1
ATOM 925 O O . ALA A 1 113 ? 4.554 -0.499 3.784 1.00 97.12 113 ALA A O 1
ATOM 926 N N . VAL A 1 114 ? 2.949 -1.291 5.159 1.00 97.69 114 VAL A N 1
ATOM 927 C CA . VAL A 1 114 ? 2.536 0.020 5.687 1.00 97.69 114 VAL A CA 1
ATOM 928 C C . VAL A 1 114 ? 3.686 0.673 6.456 1.00 97.69 114 VAL A C 1
ATOM 930 O O . VAL A 1 114 ? 4.026 1.820 6.166 1.00 97.69 114 VAL A O 1
ATOM 933 N N . ASP A 1 115 ? 4.339 -0.057 7.363 1.00 98.00 115 ASP A N 1
ATOM 934 C CA . ASP A 1 115 ? 5.454 0.450 8.171 1.00 98.00 115 ASP A CA 1
ATOM 935 C C . ASP A 1 115 ? 6.643 0.883 7.303 1.00 98.00 115 ASP A C 1
ATOM 937 O O . ASP A 1 115 ? 7.254 1.926 7.549 1.00 98.00 115 ASP A O 1
ATOM 941 N N . MET A 1 116 ? 6.954 0.131 6.244 1.00 97.69 116 MET A N 1
ATOM 942 C CA . MET A 1 116 ? 7.986 0.498 5.272 1.00 97.69 116 MET A CA 1
ATOM 943 C C . MET A 1 116 ? 7.661 1.816 4.562 1.00 97.69 116 MET A C 1
ATOM 945 O O . MET A 1 116 ? 8.533 2.681 4.459 1.00 97.69 116 MET A O 1
ATOM 949 N N . CYS A 1 117 ? 6.423 2.001 4.093 1.00 98.12 117 CYS A N 1
ATOM 950 C CA . CYS A 1 117 ? 6.018 3.263 3.478 1.00 98.12 117 CYS A CA 1
ATOM 951 C C . CYS A 1 117 ? 6.064 4.417 4.485 1.00 98.12 117 CYS A C 1
ATOM 953 O O . CYS A 1 117 ? 6.643 5.460 4.183 1.00 98.12 117 CYS A O 1
ATOM 955 N N . VAL A 1 118 ? 5.526 4.212 5.691 1.00 98.06 118 VAL A N 1
ATOM 956 C CA . VAL A 1 118 ? 5.542 5.202 6.777 1.00 98.06 118 VAL A CA 1
ATOM 957 C C . VAL A 1 118 ? 6.963 5.629 7.115 1.00 98.06 118 VAL A C 1
ATOM 959 O O . VAL A 1 118 ? 7.230 6.822 7.205 1.00 98.06 118 VAL A O 1
ATOM 962 N N . THR A 1 119 ? 7.886 4.677 7.240 1.00 97.81 119 THR A N 1
ATOM 963 C CA . THR A 1 119 ? 9.292 4.943 7.573 1.00 97.81 119 THR A CA 1
ATOM 964 C C . THR A 1 119 ? 9.951 5.844 6.532 1.00 97.81 119 THR A C 1
ATOM 966 O O . THR A 1 119 ? 10.656 6.789 6.881 1.00 97.81 119 THR A O 1
ATOM 969 N N . VAL A 1 120 ? 9.705 5.589 5.245 1.00 97.94 120 VAL A N 1
ATOM 970 C CA . VAL A 1 120 ? 10.270 6.403 4.161 1.00 97.94 120 VAL A CA 1
ATOM 971 C C . VAL A 1 120 ? 9.685 7.815 4.153 1.00 97.94 120 VAL A C 1
ATOM 973 O O . VAL A 1 120 ? 10.440 8.774 3.991 1.00 97.94 120 VAL A O 1
ATOM 976 N N . VAL A 1 121 ? 8.369 7.955 4.345 1.00 97.56 121 VAL A N 1
ATOM 977 C CA . VAL A 1 121 ? 7.713 9.272 4.420 1.00 97.56 121 VAL A CA 1
ATOM 978 C C . VAL A 1 121 ? 8.212 10.046 5.640 1.00 97.56 121 VAL A C 1
ATOM 980 O O . VAL A 1 121 ? 8.611 11.196 5.507 1.00 97.56 121 VAL A O 1
ATOM 983 N N . ALA A 1 122 ? 8.260 9.410 6.811 1.00 96.00 122 ALA A N 1
ATOM 984 C CA . ALA A 1 122 ? 8.710 10.039 8.049 1.00 96.00 122 ALA A CA 1
ATOM 985 C C . ALA A 1 122 ? 10.191 10.452 8.006 1.00 96.00 122 ALA A C 1
ATOM 987 O O . ALA A 1 122 ? 10.578 11.407 8.670 1.00 96.00 122 ALA A O 1
ATOM 988 N N . TYR A 1 123 ? 11.025 9.762 7.223 1.00 96.12 123 TYR A N 1
ATOM 989 C CA . TYR A 1 123 ? 12.431 10.128 7.060 1.00 96.12 123 TYR A CA 1
ATOM 990 C C . TYR A 1 123 ? 12.630 11.389 6.203 1.00 96.12 123 TYR A C 1
ATOM 992 O O . TYR A 1 123 ? 13.475 12.223 6.524 1.00 96.12 123 TYR A O 1
ATOM 1000 N N . SER A 1 124 ? 11.886 11.531 5.100 1.00 94.94 124 SER A N 1
ATOM 1001 C CA . SER A 1 124 ? 11.983 12.694 4.205 1.00 94.94 124 SER A CA 1
ATOM 1002 C C . SER A 1 124 ? 10.681 12.897 3.429 1.00 94.94 124 SER A C 1
ATOM 1004 O O . SER A 1 124 ? 10.539 12.475 2.274 1.00 94.94 124 SER A O 1
ATOM 1006 N N . ALA A 1 125 ? 9.729 13.555 4.091 1.00 93.50 125 ALA A N 1
ATOM 1007 C CA . ALA A 1 125 ? 8.367 13.752 3.602 1.00 93.50 125 ALA A CA 1
ATOM 1008 C C . ALA A 1 125 ? 8.290 14.610 2.330 1.00 93.50 125 ALA A C 1
ATOM 1010 O O . ALA A 1 125 ? 7.394 14.401 1.524 1.00 93.50 125 ALA A O 1
ATOM 1011 N N . ASP A 1 126 ? 9.236 15.530 2.136 1.00 91.50 126 ASP A N 1
ATOM 1012 C CA . ASP A 1 126 ? 9.337 16.450 0.995 1.00 91.50 126 ASP A CA 1
ATOM 1013 C C . ASP A 1 126 ? 10.108 15.874 -0.205 1.00 91.50 126 ASP A C 1
ATOM 1015 O O . ASP A 1 126 ? 10.189 16.495 -1.269 1.00 91.50 126 ASP A O 1
ATOM 1019 N N . SER A 1 127 ? 10.691 14.682 -0.062 1.00 95.25 127 SER A N 1
ATOM 1020 C CA . SER A 1 127 ? 11.375 14.029 -1.172 1.00 95.25 127 SER A CA 1
ATOM 1021 C C . SER A 1 127 ? 10.387 13.429 -2.167 1.00 95.25 127 SER A C 1
ATOM 1023 O O . SER A 1 127 ? 9.330 12.905 -1.810 1.00 95.25 127 SER A O 1
ATOM 1025 N N . LYS A 1 128 ? 10.809 13.342 -3.435 1.00 94.50 128 LYS A N 1
ATOM 1026 C CA . LYS A 1 128 ? 10.084 12.582 -4.468 1.00 94.50 128 LYS A CA 1
ATOM 1027 C C . LYS A 1 128 ? 9.755 11.159 -4.010 1.00 94.50 128 LYS A C 1
ATOM 1029 O O . LYS A 1 128 ? 8.695 10.631 -4.332 1.00 94.50 128 LYS A O 1
ATOM 1034 N N . ARG A 1 129 ? 10.671 10.526 -3.271 1.00 96.81 129 ARG A N 1
ATOM 1035 C CA . ARG A 1 129 ? 10.479 9.165 -2.771 1.00 96.81 129 ARG A CA 1
ATOM 1036 C C . ARG A 1 129 ? 9.460 9.109 -1.628 1.00 96.81 129 ARG A C 1
ATOM 1038 O O . ARG A 1 129 ? 8.669 8.170 -1.601 1.00 96.81 129 ARG A O 1
ATOM 1045 N N . GLY A 1 130 ? 9.445 10.105 -0.744 1.00 97.00 130 GLY A N 1
ATOM 1046 C CA . GLY A 1 130 ? 8.406 10.290 0.269 1.00 97.00 130 GLY A CA 1
ATOM 1047 C C . GLY A 1 130 ? 7.027 10.425 -0.375 1.00 97.00 130 GLY A C 1
ATOM 1048 O O . GLY A 1 130 ? 6.140 9.633 -0.074 1.00 97.00 130 GLY A O 1
ATOM 1049 N N . HIS A 1 131 ? 6.880 11.316 -1.361 1.00 96.19 131 HIS A N 1
ATOM 1050 C CA . HIS A 1 131 ? 5.614 11.497 -2.085 1.00 96.19 131 HIS A CA 1
ATOM 1051 C C . HIS A 1 131 ? 5.127 10.194 -2.736 1.00 96.19 131 HIS A C 1
ATOM 1053 O O . HIS A 1 131 ? 3.968 9.826 -2.585 1.00 96.19 131 HIS A O 1
ATOM 1059 N N . GLN A 1 132 ? 6.024 9.439 -3.385 1.00 97.31 132 GLN A N 1
ATOM 1060 C CA . GLN A 1 132 ? 5.684 8.129 -3.953 1.00 97.31 132 GLN A CA 1
ATOM 1061 C C . GLN A 1 132 ? 5.135 7.158 -2.900 1.00 97.31 132 GLN A C 1
ATOM 1063 O O . GLN A 1 132 ? 4.163 6.460 -3.167 1.00 97.31 132 GLN A O 1
ATOM 1068 N N . MET A 1 133 ? 5.754 7.079 -1.718 1.00 98.19 133 MET A N 1
ATOM 1069 C CA . MET A 1 133 ? 5.289 6.184 -0.650 1.00 98.19 133 MET A CA 1
ATOM 1070 C C . MET A 1 133 ? 3.977 6.654 -0.030 1.00 98.19 133 MET A C 1
ATOM 1072 O O . MET A 1 133 ? 3.173 5.820 0.376 1.00 98.19 133 MET A O 1
ATOM 1076 N N . LEU A 1 134 ? 3.732 7.961 -0.010 1.00 97.31 134 LEU A N 1
ATOM 1077 C CA . LEU A 1 134 ? 2.476 8.524 0.460 1.00 97.31 134 LEU A CA 1
ATOM 1078 C C . LEU A 1 134 ? 1.314 8.201 -0.493 1.00 97.31 134 LEU A C 1
ATOM 1080 O O . LEU A 1 134 ? 0.271 7.753 -0.031 1.00 97.31 134 LEU A O 1
ATOM 1084 N N . THR A 1 135 ? 1.525 8.299 -1.811 1.00 97.06 135 THR A N 1
ATOM 1085 C CA . THR A 1 135 ? 0.554 7.832 -2.823 1.00 97.06 135 THR A CA 1
ATOM 1086 C C . THR A 1 135 ? 0.273 6.333 -2.691 1.00 97.06 135 THR A C 1
ATOM 1088 O O . THR A 1 135 ? -0.863 5.886 -2.821 1.00 97.06 135 THR A O 1
ATOM 1091 N N . ILE A 1 136 ? 1.302 5.530 -2.402 1.00 98.19 136 ILE A N 1
ATOM 1092 C CA . ILE A 1 136 ? 1.126 4.090 -2.166 1.00 98.19 136 ILE A CA 1
ATOM 1093 C C . ILE A 1 136 ? 0.275 3.846 -0.916 1.00 98.19 136 ILE A C 1
ATOM 1095 O O . ILE A 1 136 ? -0.622 3.006 -0.961 1.00 98.19 136 ILE A O 1
ATOM 1099 N N . LEU A 1 137 ? 0.533 4.572 0.178 1.00 97.69 137 LEU A N 1
ATOM 1100 C CA . LEU A 1 137 ? -0.264 4.480 1.403 1.00 97.69 137 LEU A CA 1
ATOM 1101 C C . LEU A 1 137 ? -1.725 4.848 1.155 1.00 97.69 137 LEU A C 1
ATOM 1103 O O . LEU A 1 137 ? -2.595 4.093 1.579 1.00 97.69 137 LEU A O 1
ATOM 1107 N N . GLU A 1 138 ? -1.991 5.940 0.436 1.00 96.81 138 GLU A N 1
ATOM 1108 C CA . GLU A 1 138 ? -3.350 6.347 0.050 1.00 96.81 138 GLU A CA 1
ATOM 1109 C C . GLU A 1 138 ? -4.079 5.219 -0.689 1.00 96.81 138 GLU A C 1
ATOM 1111 O O . GLU A 1 138 ? -5.210 4.876 -0.354 1.00 96.81 138 GLU A O 1
ATOM 1116 N N . ALA A 1 139 ? -3.393 4.565 -1.626 1.00 96.56 139 ALA A N 1
ATOM 1117 C CA . ALA A 1 139 ? -3.965 3.499 -2.437 1.00 96.56 139 ALA A CA 1
ATOM 1118 C C . ALA A 1 139 ? -4.302 2.220 -1.650 1.00 96.56 139 ALA A C 1
ATOM 1120 O O . ALA A 1 139 ? -5.288 1.544 -1.956 1.00 96.56 139 ALA A O 1
ATOM 1121 N N . ILE A 1 140 ? -3.474 1.832 -0.672 1.00 96.38 140 ILE A N 1
ATOM 1122 C CA . ILE A 1 140 ? -3.594 0.510 -0.032 1.00 96.38 140 ILE A CA 1
ATOM 1123 C C . ILE A 1 140 ? -4.165 0.547 1.385 1.00 96.38 140 ILE A C 1
ATOM 1125 O O . ILE A 1 140 ? -4.703 -0.472 1.819 1.00 96.38 140 ILE A O 1
ATOM 1129 N N . LEU A 1 141 ? -4.078 1.66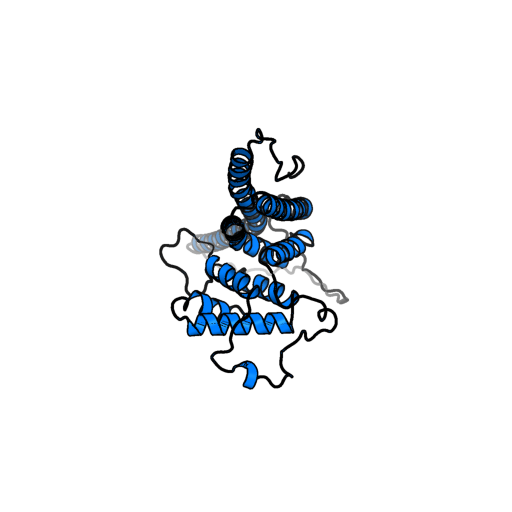5 2.115 1.00 95.94 141 LEU A N 1
ATOM 1130 C CA . LEU A 1 141 ? -4.387 1.695 3.550 1.00 95.94 141 LEU A CA 1
ATOM 1131 C C . LEU A 1 141 ? -5.822 1.240 3.840 1.00 95.94 141 LEU A C 1
ATOM 1133 O O . LEU A 1 141 ? -6.025 0.329 4.644 1.00 95.94 141 LEU A O 1
ATOM 1137 N N . GLY A 1 142 ? -6.808 1.798 3.135 1.00 94.38 142 GLY A N 1
ATOM 1138 C CA . GLY A 1 142 ? -8.212 1.414 3.301 1.00 94.38 142 GLY A CA 1
ATOM 1139 C C . GLY A 1 142 ? -8.480 -0.061 2.979 1.00 94.38 142 GLY A C 1
ATOM 1140 O O . GLY A 1 142 ? -9.323 -0.705 3.608 1.00 94.38 142 GLY A O 1
ATOM 1141 N N . LEU A 1 143 ? -7.751 -0.639 2.017 1.00 95.56 143 LEU A N 1
ATOM 1142 C CA . LEU A 1 143 ? -7.851 -2.060 1.665 1.00 95.56 143 LEU A CA 1
ATOM 1143 C C . LEU A 1 143 ? -7.228 -2.955 2.744 1.00 95.56 143 LEU A C 1
ATOM 1145 O O . LEU A 1 143 ? -7.827 -3.965 3.114 1.00 95.56 143 LEU A O 1
ATOM 1149 N N . VAL A 1 144 ? -6.063 -2.564 3.270 1.00 95.12 144 VAL A N 1
ATOM 1150 C CA . VAL A 1 144 ? -5.364 -3.258 4.360 1.00 95.12 144 VAL A CA 1
ATOM 1151 C C . VAL A 1 144 ? -6.218 -3.271 5.621 1.00 95.12 144 VAL A C 1
ATOM 1153 O O . VAL A 1 144 ? -6.463 -4.342 6.170 1.00 95.12 144 VAL A O 1
ATOM 1156 N N . LEU A 1 145 ? -6.742 -2.117 6.038 1.00 92.88 145 LEU A N 1
ATOM 1157 C CA . LEU A 1 145 ? -7.590 -2.008 7.225 1.00 92.88 145 LEU A CA 1
ATOM 1158 C C . LEU A 1 145 ? -8.826 -2.906 7.119 1.00 92.88 145 LEU A C 1
ATOM 1160 O O . LEU A 1 145 ? -9.073 -3.721 8.007 1.00 92.88 145 LEU A O 1
ATOM 1164 N N . ARG A 1 146 ? -9.562 -2.827 6.005 1.00 92.31 146 ARG A N 1
ATOM 1165 C CA . ARG A 1 146 ? -10.740 -3.678 5.774 1.00 92.31 146 ARG A CA 1
ATOM 1166 C C . ARG A 1 146 ? -10.392 -5.164 5.744 1.00 92.31 146 ARG A C 1
ATOM 1168 O O . ARG A 1 146 ? -11.156 -5.978 6.258 1.00 92.31 146 ARG A O 1
ATOM 1175 N N . HIS A 1 147 ? -9.253 -5.532 5.157 1.00 92.75 147 HIS A N 1
ATOM 1176 C CA . HIS A 1 147 ? -8.806 -6.922 5.126 1.00 92.75 147 HIS A CA 1
ATOM 1177 C C . HIS A 1 147 ? -8.490 -7.451 6.526 1.00 92.75 147 HIS A C 1
ATOM 1179 O O . HIS A 1 147 ? -9.001 -8.504 6.894 1.00 92.75 147 HIS A O 1
ATOM 1185 N N . LEU A 1 148 ? -7.710 -6.708 7.313 1.00 87.75 148 LEU A N 1
ATOM 1186 C CA . LEU A 1 148 ? -7.319 -7.105 8.666 1.00 87.75 148 LEU A CA 1
ATOM 1187 C C . LEU A 1 148 ? -8.531 -7.214 9.603 1.00 87.75 148 LEU A C 1
ATOM 1189 O O . LEU A 1 148 ? -8.622 -8.152 10.389 1.00 87.75 148 LEU A O 1
ATOM 1193 N N . GLN A 1 149 ? -9.512 -6.319 9.465 1.00 87.00 149 GLN A N 1
ATOM 1194 C CA . GLN A 1 149 ? -10.781 -6.405 10.198 1.00 87.00 149 GLN A CA 1
ATOM 1195 C C . GLN A 1 149 ? -11.607 -7.640 9.800 1.00 87.00 149 GLN A C 1
ATOM 1197 O O . GLN A 1 149 ? -12.278 -8.245 10.637 1.00 87.00 149 GLN A O 1
ATOM 1202 N N . ALA A 1 150 ? -11.568 -8.031 8.522 1.00 87.50 150 ALA A N 1
ATOM 1203 C CA . ALA A 1 150 ? -12.264 -9.219 8.037 1.00 87.50 150 ALA A CA 1
ATOM 1204 C C . ALA A 1 150 ? -11.578 -10.527 8.470 1.00 87.50 150 ALA A C 1
ATOM 1206 O O . ALA A 1 150 ? -12.262 -11.532 8.671 1.00 87.50 150 ALA A O 1
ATOM 1207 N N . THR A 1 151 ? -10.249 -10.534 8.622 1.00 84.56 151 THR A N 1
ATOM 1208 C CA . THR A 1 151 ? -9.467 -11.732 8.973 1.00 84.56 151 THR A CA 1
ATOM 1209 C C . THR A 1 151 ? -9.222 -11.913 10.469 1.00 84.56 151 THR A C 1
ATOM 1211 O O . THR A 1 151 ? -8.985 -13.045 10.885 1.00 84.56 151 THR A O 1
ATOM 1214 N N . ALA A 1 152 ? -9.363 -10.869 11.294 1.00 75.62 152 ALA A N 1
ATOM 1215 C CA . ALA A 1 152 ? -9.208 -10.949 12.755 1.00 75.62 152 ALA A CA 1
ATOM 1216 C C . ALA A 1 152 ? -10.194 -11.920 13.455 1.00 75.62 152 ALA A C 1
ATOM 1218 O O . ALA A 1 152 ? -10.041 -12.256 14.631 1.00 75.62 152 ALA A O 1
ATOM 1219 N N . GLY A 1 153 ? -11.208 -12.424 12.744 1.00 68.81 153 GLY A N 1
ATOM 1220 C CA . GLY A 1 153 ? -12.117 -13.449 13.251 1.00 68.81 153 GLY A CA 1
ATOM 1221 C C . GLY A 1 153 ? -13.011 -12.935 14.384 1.00 68.81 153 GLY A C 1
ATOM 1222 O O . GLY A 1 153 ? -13.654 -11.895 14.260 1.00 68.81 153 GLY A O 1
ATOM 1223 N N . ARG A 1 154 ? -13.113 -13.702 15.481 1.00 68.50 154 ARG A N 1
ATOM 1224 C CA . ARG A 1 154 ? -13.857 -13.307 16.698 1.00 68.50 154 ARG A CA 1
ATOM 1225 C C . ARG A 1 154 ? -12.957 -12.714 17.789 1.00 68.50 154 ARG A C 1
ATOM 1227 O O . ARG A 1 154 ? -13.480 -12.344 18.841 1.00 68.50 154 ARG A O 1
ATOM 1234 N N . ASP A 1 155 ? -11.643 -12.635 17.569 1.00 84.38 155 ASP A N 1
ATOM 1235 C CA . ASP A 1 155 ? -10.711 -12.102 18.563 1.00 84.38 155 ASP A CA 1
ATOM 1236 C C . ASP A 1 155 ? -10.639 -10.572 18.476 1.00 84.38 155 ASP A C 1
ATOM 1238 O O . ASP A 1 155 ? -9.795 -9.970 17.809 1.00 84.38 155 ASP A O 1
ATOM 1242 N N . LEU A 1 156 ? -11.558 -9.932 19.198 1.00 84.06 156 LEU A N 1
ATOM 1243 C CA . LEU A 1 156 ? -11.647 -8.475 19.290 1.00 84.06 156 LEU A CA 1
ATOM 1244 C C . LEU A 1 156 ? -10.388 -7.833 19.897 1.00 84.06 156 LEU A C 1
ATOM 1246 O O . LEU A 1 156 ? -10.156 -6.640 19.694 1.00 84.06 156 LEU A O 1
ATOM 1250 N N . ARG A 1 157 ? -9.584 -8.587 20.661 1.00 85.12 157 ARG A N 1
ATOM 1251 C CA . ARG A 1 157 ? -8.354 -8.068 21.265 1.00 85.12 157 ARG A CA 1
ATOM 1252 C C . ARG A 1 157 ? -7.260 -7.948 20.214 1.00 85.12 157 ARG A C 1
ATOM 1254 O O . ARG A 1 157 ? -6.672 -6.875 20.100 1.00 85.12 157 ARG A O 1
ATOM 1261 N N . GLN A 1 158 ? -7.033 -9.004 19.437 1.00 85.94 158 GLN A N 1
ATOM 1262 C CA . GLN A 1 158 ? -6.053 -8.986 18.349 1.00 85.94 158 GLN A CA 1
ATOM 1263 C C . GLN A 1 158 ? -6.395 -7.910 17.308 1.00 85.94 158 GLN A C 1
ATOM 1265 O O . GLN A 1 158 ? -5.519 -7.187 16.827 1.00 85.94 158 GLN A O 1
ATOM 1270 N N . GLU A 1 159 ? -7.684 -7.748 17.001 1.00 87.69 159 GLU A N 1
ATOM 1271 C CA . GLU A 1 159 ? -8.147 -6.689 16.106 1.00 87.69 159 GLU A CA 1
ATOM 1272 C C . GLU A 1 159 ? -7.825 -5.290 16.659 1.00 87.69 159 GLU A C 1
ATOM 1274 O O . GLU A 1 159 ? -7.314 -4.429 15.940 1.00 87.69 159 GLU A O 1
ATOM 1279 N N . LYS A 1 160 ? -8.060 -5.066 17.958 1.00 88.00 160 LYS A N 1
ATOM 1280 C CA . LYS A 1 160 ? -7.743 -3.798 18.630 1.00 88.00 160 LYS A CA 1
ATOM 1281 C C . LYS A 1 160 ? -6.240 -3.512 18.655 1.00 88.00 160 LYS A C 1
ATOM 1283 O O . LYS A 1 160 ? -5.851 -2.365 18.449 1.00 88.00 160 LYS A O 1
ATOM 1288 N N . GLU A 1 161 ? -5.407 -4.526 18.883 1.00 89.19 161 GLU A N 1
ATOM 1289 C CA . GLU A 1 161 ? -3.943 -4.408 18.826 1.00 89.19 161 GLU A CA 1
ATOM 1290 C C . GLU A 1 161 ? -3.473 -4.037 17.410 1.00 89.19 161 GLU A C 1
ATOM 1292 O O . GLU A 1 161 ? -2.637 -3.149 17.254 1.00 89.19 161 GLU A O 1
ATOM 1297 N N . THR A 1 162 ? -4.093 -4.611 16.377 1.00 90.06 162 THR A N 1
ATOM 1298 C CA . THR A 1 162 ? -3.811 -4.280 14.971 1.00 90.06 162 THR A CA 1
ATOM 1299 C C . THR A 1 162 ? -4.198 -2.839 14.629 1.00 90.06 162 THR A C 1
ATOM 1301 O O . THR A 1 162 ? -3.401 -2.099 14.055 1.00 90.06 162 THR A O 1
ATOM 1304 N N . ILE A 1 163 ? -5.400 -2.399 15.025 1.00 91.31 163 ILE A N 1
ATOM 1305 C CA . ILE A 1 163 ? -5.831 -1.001 14.850 1.00 91.31 163 ILE A CA 1
ATOM 1306 C C . ILE A 1 163 ? -4.877 -0.054 15.586 1.00 91.31 163 ILE A C 1
ATOM 1308 O O . ILE A 1 163 ? -4.510 0.995 15.055 1.00 91.31 163 ILE A O 1
ATOM 1312 N N . HIS A 1 164 ? -4.453 -0.424 16.796 1.00 91.56 164 HIS A N 1
ATOM 1313 C CA . HIS A 1 164 ? -3.508 0.366 17.574 1.00 91.56 164 HIS A CA 1
ATOM 1314 C C . HIS A 1 164 ? -2.137 0.471 16.893 1.00 91.56 164 HIS A C 1
ATOM 1316 O O . HIS A 1 164 ? -1.597 1.572 16.827 1.00 91.56 164 HIS A O 1
ATOM 1322 N N . HIS A 1 165 ? -1.606 -0.625 16.339 1.00 93.25 165 HIS A N 1
ATOM 1323 C CA . HIS A 1 165 ? -0.357 -0.623 15.565 1.00 93.25 165 HIS A CA 1
ATOM 1324 C C . HIS A 1 165 ? -0.422 0.387 14.421 1.00 93.25 165 HIS A C 1
ATOM 1326 O O . HIS A 1 165 ? 0.420 1.280 14.335 1.00 93.25 165 HIS A O 1
ATOM 1332 N N . VAL A 1 166 ? -1.452 0.291 13.573 1.00 94.06 166 VAL A N 1
ATOM 1333 C CA . VAL A 1 166 ? -1.603 1.197 12.424 1.00 94.06 166 VAL A CA 1
ATOM 1334 C C . VAL A 1 166 ? -1.767 2.644 12.895 1.00 94.06 166 VAL A C 1
ATOM 1336 O O . VAL A 1 166 ? -1.171 3.549 12.317 1.00 94.06 166 VAL A O 1
ATOM 1339 N N . ALA A 1 167 ? -2.508 2.880 13.981 1.00 93.44 167 ALA A N 1
ATOM 1340 C CA . ALA A 1 167 ? -2.645 4.210 14.565 1.00 93.44 167 ALA A CA 1
ATOM 1341 C C . ALA A 1 167 ? -1.297 4.786 15.032 1.00 93.44 167 ALA A C 1
ATOM 1343 O O . ALA A 1 167 ? -1.012 5.950 14.766 1.00 93.44 167 ALA A O 1
ATOM 1344 N N . VAL A 1 168 ? -0.442 3.989 15.683 1.00 93.44 168 VAL A N 1
ATOM 1345 C CA . VAL A 1 168 ? 0.906 4.418 16.094 1.00 93.44 168 VAL A CA 1
ATOM 1346 C C . VAL A 1 168 ? 1.767 4.761 14.878 1.00 93.44 168 VAL A C 1
ATOM 1348 O O . VAL A 1 168 ? 2.375 5.830 14.862 1.00 93.44 168 VAL A O 1
ATOM 1351 N N . ALA A 1 169 ? 1.760 3.923 13.838 1.00 94.88 169 ALA A N 1
ATOM 1352 C CA . ALA A 1 169 ? 2.486 4.202 12.600 1.00 94.88 169 ALA A CA 1
ATOM 1353 C C . ALA A 1 169 ? 2.020 5.520 11.950 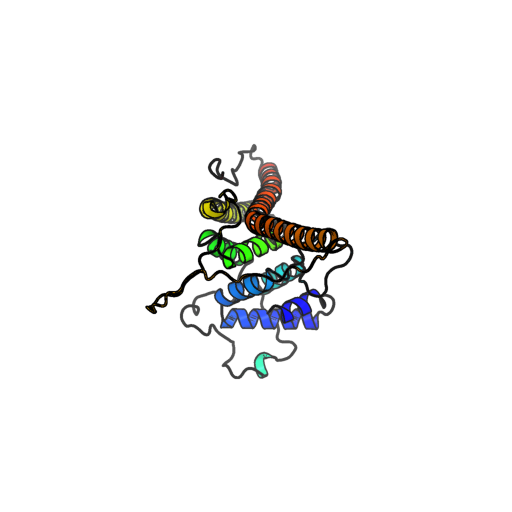1.00 94.88 169 ALA A C 1
ATOM 1355 O O . ALA A 1 169 ? 2.836 6.358 11.563 1.00 94.88 169 ALA A O 1
ATOM 1356 N N . MET A 1 170 ? 0.706 5.762 11.903 1.00 94.75 170 MET A N 1
ATOM 1357 C CA . MET A 1 170 ? 0.147 7.003 11.359 1.00 94.75 170 MET A CA 1
ATOM 1358 C C . MET A 1 170 ? 0.465 8.230 12.224 1.00 94.75 170 MET A C 1
ATOM 1360 O O . MET A 1 170 ? 0.754 9.289 11.671 1.00 94.75 170 MET A O 1
ATOM 1364 N N . LYS A 1 171 ? 0.505 8.105 13.560 1.00 92.62 171 LYS A N 1
ATOM 1365 C CA . LYS A 1 171 ? 0.995 9.183 14.444 1.00 92.62 171 LYS A CA 1
ATOM 1366 C C . LYS A 1 171 ? 2.431 9.563 14.089 1.00 92.62 171 LYS A C 1
ATOM 1368 O O . LYS A 1 171 ? 2.714 10.741 13.894 1.00 92.62 171 LYS A O 1
ATOM 1373 N N . THR A 1 172 ? 3.317 8.573 13.950 1.00 92.81 172 THR A N 1
ATOM 1374 C CA . THR A 1 172 ? 4.709 8.802 13.539 1.00 92.81 172 THR A CA 1
ATOM 1375 C C . THR A 1 172 ? 4.783 9.505 12.188 1.00 92.81 172 THR A C 1
ATOM 1377 O O . THR A 1 172 ? 5.560 10.447 12.041 1.00 92.81 172 THR A O 1
ATOM 1380 N N . LEU A 1 173 ? 3.960 9.092 11.223 1.00 94.31 173 LEU A N 1
ATOM 1381 C CA . LEU A 1 173 ? 3.898 9.723 9.909 1.00 94.31 173 LEU A CA 1
ATOM 1382 C C . LEU A 1 173 ? 3.514 11.206 10.015 1.00 94.31 173 LEU A C 1
ATOM 1384 O O . LEU A 1 173 ? 4.260 12.057 9.536 1.00 94.31 173 LEU A O 1
ATOM 1388 N N . VAL A 1 174 ? 2.403 11.522 10.688 1.00 92.94 174 VAL A N 1
ATOM 1389 C CA . VAL A 1 174 ? 1.896 12.899 10.816 1.00 92.94 174 VAL A CA 1
ATOM 1390 C C . VAL A 1 174 ? 2.905 13.801 11.525 1.00 92.94 174 VAL A C 1
ATOM 1392 O O . VAL A 1 174 ? 3.207 14.883 11.029 1.00 92.94 174 VAL A O 1
ATOM 1395 N N . THR A 1 175 ? 3.495 13.346 12.635 1.00 91.75 175 THR A N 1
ATOM 1396 C CA . THR A 1 175 ? 4.477 14.139 13.393 1.00 91.75 175 THR A CA 1
ATOM 1397 C C . THR A 1 175 ? 5.719 14.499 12.573 1.00 91.75 175 THR A C 1
ATOM 1399 O O . THR A 1 175 ? 6.307 15.550 12.801 1.00 91.75 175 THR A O 1
ATOM 1402 N N . ASN A 1 176 ? 6.113 13.667 11.606 1.00 93.44 176 ASN A N 1
ATOM 1403 C CA . ASN A 1 176 ? 7.297 13.913 10.777 1.00 93.44 176 ASN A CA 1
ATOM 1404 C C . ASN A 1 176 ? 6.978 14.586 9.427 1.00 93.44 176 ASN A C 1
ATOM 1406 O O . ASN A 1 176 ? 7.888 14.883 8.656 1.00 93.44 176 ASN A O 1
ATOM 1410 N N . CYS A 1 177 ? 5.704 14.876 9.138 1.00 93.81 177 CYS A N 1
ATOM 1411 C CA . CYS A 1 177 ? 5.277 15.542 7.903 1.00 93.81 177 CYS A CA 1
ATOM 1412 C C . CYS A 1 177 ? 5.189 17.077 8.011 1.00 93.81 177 CYS A C 1
ATOM 1414 O O . CYS A 1 177 ? 4.632 17.715 7.118 1.00 93.81 177 CYS A O 1
ATOM 1416 N N . GLU A 1 178 ? 5.787 17.698 9.036 1.00 89.06 178 GLU A N 1
ATOM 1417 C CA . GLU A 1 178 ? 5.879 19.165 9.168 1.00 89.06 178 GLU A CA 1
ATOM 1418 C C . GLU A 1 178 ? 6.374 19.882 7.889 1.00 89.06 178 GLU A C 1
ATOM 1420 O O . GLU A 1 178 ? 5.818 20.931 7.548 1.00 89.06 178 GLU A O 1
ATOM 1425 N N . PRO A 1 179 ? 7.337 19.344 7.101 1.00 88.81 179 PRO A N 1
ATOM 1426 C CA . PRO A 1 179 ? 7.742 19.969 5.841 1.00 88.81 179 PRO A CA 1
ATOM 1427 C C . PRO A 1 179 ? 6.592 20.209 4.849 1.00 88.81 179 PRO A C 1
ATOM 1429 O O . PRO A 1 179 ? 6.656 21.179 4.091 1.00 88.81 179 PRO A O 1
ATOM 1432 N N . LEU A 1 180 ? 5.539 19.382 4.883 1.00 89.62 180 LEU A N 1
ATOM 1433 C CA . LEU A 1 180 ? 4.362 19.489 4.012 1.00 89.62 180 LEU A CA 1
ATOM 1434 C C . LEU A 1 180 ? 3.369 20.572 4.469 1.00 89.62 180 LEU A C 1
ATOM 1436 O O . LEU A 1 180 ? 2.484 20.962 3.708 1.00 89.62 180 LEU A O 1
ATOM 1440 N N . ALA A 1 181 ? 3.514 21.097 5.690 1.00 86.00 181 ALA A N 1
ATOM 1441 C CA . ALA A 1 181 ? 2.661 22.161 6.222 1.00 86.00 181 ALA A CA 1
ATOM 1442 C C . ALA A 1 181 ? 3.070 23.568 5.742 1.00 86.00 181 ALA A C 1
ATOM 1444 O O . ALA A 1 181 ? 2.351 24.543 5.981 1.00 86.00 181 ALA A O 1
ATOM 1445 N N . LYS A 1 182 ? 4.217 23.699 5.061 1.00 86.81 182 LYS A N 1
ATOM 1446 C CA . LYS A 1 182 ? 4.729 24.986 4.569 1.00 86.81 182 LYS A CA 1
ATOM 1447 C C . LYS A 1 182 ? 3.758 25.628 3.574 1.00 86.81 182 LYS A C 1
ATOM 1449 O O . LYS A 1 182 ? 3.152 24.966 2.737 1.00 86.81 182 LYS A O 1
ATOM 1454 N N . ASN A 1 183 ? 3.655 26.955 3.624 1.00 84.88 183 ASN A N 1
ATOM 1455 C CA . ASN A 1 183 ? 2.874 27.713 2.650 1.00 84.88 183 ASN A CA 1
ATOM 1456 C C . ASN A 1 183 ? 3.620 27.809 1.315 1.00 84.88 183 ASN A C 1
ATOM 1458 O O . ASN A 1 183 ? 4.827 28.054 1.283 1.00 84.88 183 ASN A O 1
ATOM 1462 N N . TYR A 1 184 ? 2.885 27.684 0.211 1.00 82.88 184 TYR A N 1
ATOM 1463 C CA . TYR A 1 184 ? 3.441 27.914 -1.118 1.00 82.88 184 TYR A CA 1
ATOM 1464 C C . TYR A 1 184 ? 3.820 29.392 -1.278 1.00 82.88 184 TYR A C 1
ATOM 1466 O O . TYR A 1 184 ? 2.955 30.265 -1.201 1.00 82.88 184 TYR A O 1
ATOM 1474 N N . THR A 1 185 ? 5.101 29.682 -1.511 1.00 81.88 185 THR A N 1
ATOM 1475 C CA . THR A 1 185 ? 5.624 31.060 -1.628 1.00 81.88 185 THR A CA 1
ATOM 1476 C C . THR A 1 185 ? 5.795 31.537 -3.073 1.00 81.88 185 THR A C 1
ATOM 1478 O O . THR A 1 185 ? 6.383 32.591 -3.309 1.00 81.88 185 THR A O 1
ATOM 1481 N N . GLY A 1 186 ? 5.244 30.806 -4.046 1.00 75.56 186 GLY A N 1
ATOM 1482 C CA . GLY A 1 186 ? 5.391 31.105 -5.470 1.00 75.56 186 GLY A CA 1
ATOM 1483 C C . GLY A 1 186 ? 6.493 30.281 -6.145 1.00 75.56 186 GLY A C 1
ATOM 1484 O O . GLY A 1 186 ? 7.231 29.564 -5.464 1.00 75.56 186 GLY A O 1
ATOM 1485 N N . PRO A 1 187 ? 6.628 30.387 -7.479 1.00 66.31 187 PRO A N 1
ATOM 1486 C CA . PRO A 1 187 ? 7.716 29.764 -8.220 1.00 66.31 187 PRO A CA 1
ATOM 1487 C C . PRO A 1 187 ? 9.057 30.329 -7.734 1.00 66.31 187 PRO A C 1
ATOM 1489 O O . PRO A 1 187 ? 9.462 31.439 -8.086 1.00 66.31 187 PRO A O 1
ATOM 1492 N N . GLN A 1 188 ? 9.753 29.580 -6.881 1.00 59.12 188 GLN A N 1
ATOM 1493 C CA . GLN A 1 188 ? 11.146 29.859 -6.564 1.00 59.12 188 GLN A CA 1
ATOM 1494 C C . GLN A 1 188 ? 11.928 29.593 -7.852 1.00 59.12 188 GLN A C 1
ATOM 1496 O O . GLN A 1 188 ? 11.898 28.478 -8.368 1.00 59.12 188 GLN A O 1
ATOM 1501 N N . LYS A 1 189 ? 12.613 30.603 -8.403 1.00 48.97 189 LYS A N 1
ATOM 1502 C CA . LYS A 1 189 ? 13.601 30.357 -9.459 1.00 48.97 189 LYS A CA 1
ATOM 1503 C C . LYS A 1 189 ? 14.661 29.458 -8.841 1.00 48.97 189 LYS A C 1
ATOM 1505 O O . LYS A 1 189 ? 15.479 29.940 -8.062 1.00 48.97 189 LYS A O 1
ATOM 1510 N N . SER A 1 190 ? 14.612 28.167 -9.132 1.00 44.09 190 SER A N 1
ATOM 1511 C CA . SER A 1 190 ? 15.579 27.192 -8.658 1.00 44.09 190 SER A CA 1
ATOM 1512 C C . SER A 1 190 ? 16.956 27.621 -9.162 1.00 44.09 190 SER A C 1
ATOM 1514 O O . SER A 1 190 ? 17.325 27.393 -10.313 1.00 44.09 190 SER A O 1
ATOM 1516 N N . ALA A 1 191 ? 17.730 28.286 -8.303 1.00 42.94 191 ALA A N 1
ATOM 1517 C CA . ALA A 1 191 ? 19.175 28.233 -8.404 1.00 42.94 191 ALA A CA 1
ATOM 1518 C C . ALA A 1 191 ? 19.515 26.749 -8.240 1.00 42.94 191 ALA A C 1
ATOM 1520 O O . ALA A 1 191 ? 19.254 26.171 -7.188 1.00 42.94 191 ALA A O 1
ATOM 1521 N N . GLY A 1 192 ? 19.928 26.131 -9.347 1.00 38.88 192 GLY A N 1
ATOM 1522 C CA . GLY A 1 192 ? 19.936 24.687 -9.530 1.00 38.88 192 GLY A CA 1
ATOM 1523 C C . GLY A 1 192 ? 20.546 23.904 -8.373 1.00 38.88 192 GLY A C 1
ATOM 1524 O O . GLY A 1 192 ? 21.554 24.291 -7.780 1.00 38.88 192 GLY A O 1
ATOM 1525 N N . GLU A 1 193 ? 19.939 22.755 -8.102 1.00 42.06 193 GLU A N 1
ATOM 1526 C CA . GLU A 1 193 ? 20.522 21.717 -7.270 1.00 42.06 193 GLU A CA 1
ATOM 1527 C C . GLU A 1 193 ? 21.891 21.302 -7.840 1.00 42.06 193 GLU A C 1
ATOM 1529 O O . GLU A 1 193 ? 22.004 20.725 -8.919 1.00 42.06 193 GLU A O 1
ATOM 1534 N N . GLY A 1 194 ? 22.940 21.651 -7.093 1.00 41.94 194 GLY A N 1
ATOM 1535 C CA . GLY A 1 194 ? 24.208 20.935 -6.990 1.00 41.94 194 GLY A CA 1
ATOM 1536 C C . GLY A 1 194 ? 25.054 20.750 -8.250 1.00 41.94 194 GLY A C 1
ATOM 1537 O O . GLY A 1 194 ? 24.972 19.709 -8.891 1.00 41.94 194 GLY A O 1
ATOM 1538 N N . LYS A 1 195 ? 26.051 21.627 -8.451 1.00 39.03 195 LYS A N 1
ATOM 1539 C CA . LYS A 1 195 ? 27.424 21.195 -8.789 1.00 39.03 195 LYS A CA 1
ATOM 1540 C C . LYS A 1 195 ? 28.453 22.099 -8.119 1.00 39.03 195 LYS A C 1
ATOM 1542 O O . LYS A 1 195 ? 28.505 23.300 -8.367 1.00 39.03 195 LYS A O 1
ATOM 1547 N N . GLY A 1 196 ? 29.289 21.494 -7.280 1.00 36.41 196 GLY A N 1
ATOM 1548 C CA . GLY A 1 196 ? 30.539 22.098 -6.853 1.00 36.41 196 GLY A CA 1
ATOM 1549 C C . GLY A 1 196 ? 31.529 22.245 -8.013 1.00 36.41 196 GLY A C 1
ATOM 1550 O O . GLY A 1 196 ? 31.462 21.537 -9.017 1.00 36.41 196 GLY A O 1
ATOM 1551 N N . SER A 1 197 ? 32.505 23.117 -7.770 1.00 37.12 197 SER A N 1
ATOM 1552 C CA . SER A 1 197 ? 33.764 23.308 -8.494 1.00 37.12 197 SER A CA 1
ATOM 1553 C C . SER A 1 197 ? 33.773 24.276 -9.689 1.00 37.12 197 SER A C 1
ATOM 1555 O O . SER A 1 197 ? 33.357 23.976 -10.802 1.00 37.12 197 SER A O 1
ATOM 1557 N N . SER A 1 198 ? 34.390 25.428 -9.414 1.00 45.41 198 SER A N 1
ATOM 1558 C CA . SER A 1 198 ? 35.489 26.017 -10.189 1.00 45.41 198 SER A CA 1
ATOM 1559 C C . SER A 1 198 ? 35.309 26.155 -11.703 1.00 45.41 198 SER A C 1
ATOM 1561 O O . SER A 1 198 ? 35.747 25.306 -12.477 1.00 45.41 198 SER A O 1
ATOM 1563 N N . ARG A 1 199 ? 34.872 27.336 -12.148 1.00 34.94 199 ARG A N 1
ATOM 1564 C CA . ARG A 1 199 ? 35.467 27.942 -13.346 1.00 34.94 199 ARG A CA 1
ATOM 1565 C C . ARG A 1 199 ? 35.388 29.462 -13.290 1.00 34.94 199 ARG A C 1
ATOM 1567 O O . ARG A 1 199 ? 34.379 30.081 -13.599 1.00 34.94 199 ARG A O 1
ATOM 1574 N N . VAL A 1 200 ? 36.511 30.049 -12.887 1.00 41.78 200 VAL A N 1
ATOM 1575 C CA . VAL A 1 200 ? 36.889 31.415 -13.243 1.00 41.78 200 VAL A CA 1
ATOM 1576 C C . VAL A 1 200 ? 36.996 31.477 -14.763 1.00 41.78 200 VAL A C 1
ATOM 1578 O O . VAL A 1 200 ? 37.814 30.762 -15.337 1.00 41.78 200 VAL A O 1
ATOM 1581 N N . THR A 1 201 ? 36.233 32.347 -15.424 1.00 30.88 201 THR A N 1
ATOM 1582 C CA . THR A 1 201 ? 36.700 33.012 -16.649 1.00 30.88 201 THR A CA 1
ATOM 1583 C C . THR A 1 201 ? 36.006 34.364 -16.797 1.00 30.88 201 THR A C 1
ATOM 1585 O O . THR A 1 201 ? 34.787 34.461 -16.899 1.00 30.88 201 THR A O 1
ATOM 1588 N N . TYR A 1 202 ? 36.821 35.415 -16.774 1.00 34.84 202 TYR A N 1
ATOM 1589 C CA . TYR A 1 202 ? 36.489 36.762 -17.215 1.00 34.84 202 TYR A CA 1
ATOM 1590 C C . TYR A 1 202 ? 36.069 36.768 -18.691 1.00 34.84 202 TYR A C 1
ATOM 1592 O O . TYR A 1 202 ? 36.804 36.243 -19.520 1.00 34.84 202 TYR A O 1
ATOM 1600 N N . SER A 1 203 ? 35.026 37.526 -19.033 1.00 30.02 203 SER A N 1
ATOM 1601 C CA . SER A 1 203 ? 35.075 38.433 -20.188 1.00 30.02 203 SER A CA 1
ATOM 1602 C C . SER A 1 203 ? 33.956 39.475 -20.118 1.00 30.02 203 SER A C 1
ATOM 1604 O O . SER A 1 203 ? 32.772 39.151 -20.163 1.00 30.02 203 SER A O 1
ATOM 1606 N N . LYS A 1 204 ? 34.384 40.742 -20.035 1.00 35.28 204 LYS A N 1
ATOM 1607 C CA . LYS A 1 204 ? 33.658 41.964 -20.426 1.00 35.28 204 LYS A CA 1
ATOM 1608 C C . LYS A 1 204 ? 32.920 41.714 -21.762 1.00 35.28 204 LYS A C 1
ATOM 1610 O O . LYS A 1 204 ? 33.415 40.947 -22.583 1.00 35.28 204 LYS A O 1
ATOM 1615 N N . THR A 1 205 ? 31.812 42.378 -22.094 1.00 30.42 205 THR A N 1
ATOM 1616 C CA . THR A 1 205 ? 31.886 43.674 -22.800 1.00 30.42 205 THR A CA 1
ATOM 1617 C C . THR A 1 205 ? 30.477 44.189 -23.144 1.00 30.42 205 THR A C 1
ATOM 1619 O O . THR A 1 205 ? 29.656 43.470 -23.698 1.00 30.42 205 THR A O 1
ATOM 1622 N N . SER A 1 206 ? 30.250 45.444 -22.745 1.00 31.72 206 SER A N 1
ATOM 1623 C CA . SER A 1 206 ? 29.384 46.510 -23.277 1.00 31.72 206 SER A CA 1
ATOM 1624 C C . SER A 1 206 ? 28.103 46.206 -24.069 1.00 31.72 206 SER A C 1
ATOM 1626 O O . SER A 1 206 ? 28.124 45.679 -25.178 1.00 31.72 206 SER A O 1
ATOM 1628 N N . LYS A 1 207 ? 27.022 46.829 -23.577 1.00 42.59 207 LYS A N 1
ATOM 1629 C CA . LYS A 1 207 ? 25.981 47.475 -24.390 1.00 42.59 207 LYS A CA 1
ATOM 1630 C C . LYS A 1 207 ? 26.622 48.259 -25.545 1.00 42.59 207 LYS A C 1
ATOM 1632 O O . LYS A 1 207 ? 27.359 49.209 -25.287 1.00 42.59 207 LYS A O 1
ATOM 1637 N N . ALA A 1 208 ? 26.303 47.898 -26.782 1.00 29.95 208 ALA A N 1
ATOM 1638 C CA . ALA A 1 208 ? 26.552 48.719 -27.957 1.00 29.95 208 ALA A CA 1
ATOM 1639 C C . ALA A 1 208 ? 25.212 48.990 -28.651 1.00 29.95 208 ALA A C 1
ATOM 1641 O O . ALA A 1 208 ? 24.479 48.069 -29.005 1.00 29.95 208 ALA A O 1
ATOM 1642 N N . TYR A 1 209 ? 24.902 50.280 -28.755 1.00 33.56 209 TYR A N 1
ATOM 1643 C CA . TYR A 1 209 ? 23.899 50.878 -29.629 1.00 33.56 209 TYR A CA 1
ATOM 1644 C C . TYR A 1 209 ? 24.054 50.362 -31.067 1.00 33.56 209 TYR A C 1
ATOM 1646 O O . TYR A 1 209 ? 25.180 50.257 -31.549 1.00 33.56 209 TYR A O 1
ATOM 1654 N N . ASN A 1 210 ? 22.941 50.141 -31.769 1.00 32.06 210 ASN A N 1
ATOM 1655 C CA . ASN A 1 210 ? 22.931 50.042 -33.229 1.00 32.06 210 ASN A CA 1
ATOM 1656 C C . ASN A 1 210 ? 21.906 51.055 -33.779 1.00 32.06 210 ASN A C 1
ATOM 1658 O O . ASN A 1 210 ? 20.755 51.016 -33.334 1.00 32.06 210 ASN A O 1
ATOM 1662 N N . PRO A 1 211 ? 22.297 51.999 -34.657 1.00 39.41 211 PRO A N 1
ATOM 1663 C CA . PRO A 1 211 ? 21.404 53.022 -35.184 1.00 39.41 211 PRO A CA 1
ATOM 1664 C C . PRO A 1 211 ? 20.695 52.565 -36.470 1.00 39.41 211 PRO A C 1
ATOM 1666 O O . PRO A 1 211 ? 21.278 51.864 -37.290 1.00 39.41 211 PRO A O 1
ATOM 1669 N N . ALA A 1 212 ? 19.463 53.053 -36.636 1.00 37.19 212 ALA A N 1
ATOM 1670 C CA . ALA A 1 212 ? 18.731 53.257 -37.890 1.00 37.19 212 ALA A CA 1
ATOM 1671 C C . ALA A 1 212 ? 18.508 52.052 -38.827 1.00 37.19 212 ALA A C 1
ATOM 1673 O O . ALA A 1 212 ? 19.313 51.788 -39.714 1.00 37.19 212 ALA A O 1
ATOM 1674 N N . ILE A 1 213 ? 17.310 51.462 -38.736 1.00 37.22 213 ILE A N 1
ATOM 1675 C CA . ILE A 1 213 ? 16.475 51.163 -39.909 1.00 37.22 213 ILE A CA 1
ATOM 1676 C C . ILE A 1 213 ? 15.029 51.516 -39.515 1.00 37.22 213 ILE A C 1
ATOM 1678 O O . ILE A 1 213 ? 14.398 50.770 -38.768 1.00 37.22 213 ILE A O 1
ATOM 1682 N N . ASP A 1 214 ? 14.533 52.666 -39.981 1.00 46.78 214 ASP A N 1
ATOM 1683 C CA . ASP A 1 214 ? 13.099 52.979 -39.994 1.00 46.78 214 ASP A CA 1
ATOM 1684 C C . ASP A 1 214 ? 12.440 52.087 -41.054 1.00 46.78 214 ASP A C 1
ATOM 1686 O O . ASP A 1 214 ? 12.572 52.329 -42.255 1.00 46.78 214 ASP A O 1
ATOM 1690 N N . ILE A 1 215 ? 11.772 51.022 -40.612 1.00 40.16 215 ILE A N 1
ATOM 1691 C CA . ILE A 1 215 ? 10.738 50.356 -41.403 1.00 40.16 215 ILE A CA 1
ATOM 1692 C C . ILE A 1 215 ? 9.418 50.722 -40.742 1.00 40.16 215 ILE A C 1
ATOM 1694 O O . ILE A 1 215 ? 9.088 50.253 -39.653 1.00 40.16 215 ILE A O 1
ATOM 1698 N N . ASP A 1 216 ? 8.723 51.621 -41.420 1.00 46.94 216 ASP A N 1
ATOM 1699 C CA . ASP A 1 216 ? 7.348 52.018 -41.180 1.00 46.94 216 ASP A CA 1
ATOM 1700 C C . ASP A 1 216 ? 6.452 50.789 -41.441 1.00 46.94 216 ASP A C 1
ATOM 1702 O O . ASP A 1 216 ? 6.089 50.501 -42.579 1.00 46.94 216 ASP A O 1
ATOM 1706 N N . ASP A 1 217 ? 6.200 49.985 -40.402 1.00 45.31 217 ASP A N 1
ATOM 1707 C CA . ASP A 1 217 ? 5.297 48.822 -40.440 1.00 45.31 217 ASP A CA 1
ATOM 1708 C C . ASP A 1 217 ? 4.043 49.139 -39.622 1.00 45.31 217 ASP A C 1
ATOM 1710 O O . ASP A 1 217 ? 3.766 48.567 -38.560 1.00 45.31 217 ASP A O 1
ATOM 1714 N N . ASP A 1 218 ? 3.315 50.147 -40.097 1.00 48.81 218 ASP A N 1
ATOM 1715 C CA . ASP A 1 218 ? 1.985 50.442 -39.603 1.00 48.81 218 ASP A CA 1
ATOM 1716 C C . ASP A 1 218 ? 1.013 49.365 -40.113 1.00 48.81 218 ASP A C 1
ATOM 1718 O O . ASP A 1 218 ? 0.955 49.039 -41.298 1.00 48.81 218 ASP A O 1
ATOM 1722 N N . SER A 1 219 ? 0.202 48.854 -39.185 1.00 50.75 219 SER A N 1
ATOM 1723 C CA . SER A 1 219 ? -0.987 48.034 -39.439 1.00 50.75 219 SER A CA 1
ATOM 1724 C C . SER A 1 219 ? -0.795 46.544 -39.794 1.00 50.75 219 SER A C 1
ATOM 1726 O O . SER A 1 219 ? -1.143 46.121 -40.888 1.00 50.75 219 SER A O 1
ATOM 1728 N N . HIS A 1 220 ? -0.376 45.714 -38.821 1.00 46.56 220 HIS A N 1
ATOM 1729 C CA . HIS A 1 220 ? -0.996 44.394 -38.498 1.00 46.56 220 HIS A CA 1
ATOM 1730 C C . HIS A 1 220 ? -0.260 43.608 -37.384 1.00 46.56 220 HIS A C 1
ATOM 1732 O O . HIS A 1 220 ? -0.799 42.644 -36.833 1.00 46.56 220 HIS A O 1
ATOM 1738 N N . SER A 1 221 ? 0.946 44.026 -36.990 1.00 47.38 221 SER A N 1
ATOM 1739 C CA . SER A 1 221 ? 1.832 43.299 -36.064 1.00 47.38 221 SER A CA 1
ATOM 1740 C C . SER A 1 221 ? 1.471 43.415 -34.571 1.00 47.38 221 SER A C 1
ATOM 1742 O O . SER A 1 221 ? 1.811 42.520 -33.789 1.00 47.38 221 SER A O 1
ATOM 1744 N N . LYS A 1 222 ? 0.721 44.450 -34.157 1.00 45.94 222 LYS A N 1
ATOM 1745 C CA . LYS A 1 222 ? 0.283 44.623 -32.753 1.00 45.94 222 LYS A CA 1
ATOM 1746 C C . LYS A 1 222 ? -0.610 43.479 -32.261 1.00 45.94 222 LYS A C 1
ATOM 1748 O O . LYS A 1 222 ? -0.353 42.935 -31.194 1.00 45.94 222 LYS A O 1
ATOM 1753 N N . TYR A 1 223 ? -1.568 43.027 -33.073 1.00 46.78 223 TYR A N 1
ATOM 1754 C CA . TYR A 1 223 ? -2.469 41.934 -32.680 1.00 46.78 223 TYR A CA 1
ATOM 1755 C C . TYR A 1 223 ? -1.760 40.569 -32.585 1.00 46.78 223 TYR A C 1
ATOM 1757 O O . TYR A 1 223 ? -2.086 39.769 -31.710 1.00 46.78 223 TYR A O 1
ATOM 1765 N N . MET A 1 224 ? -0.752 40.297 -33.427 1.00 49.47 224 MET A N 1
ATOM 1766 C CA . MET A 1 224 ? 0.012 39.038 -33.358 1.00 49.47 224 MET A CA 1
ATOM 1767 C C . MET A 1 224 ? 1.050 39.026 -32.225 1.00 49.47 224 MET A C 1
ATOM 1769 O O . MET A 1 224 ? 1.304 37.974 -31.637 1.00 49.47 224 MET A O 1
ATOM 1773 N N . SER A 1 225 ? 1.642 40.180 -31.902 1.00 54.97 225 SER A N 1
ATOM 1774 C CA . SER A 1 225 ? 2.511 40.355 -30.729 1.00 54.97 225 SER A CA 1
ATOM 1775 C C . SER A 1 225 ? 1.732 40.153 -29.430 1.00 54.97 225 SER A C 1
ATOM 1777 O O . SER A 1 225 ? 2.196 39.432 -28.546 1.00 54.97 225 SER A O 1
ATOM 1779 N N . ASP A 1 226 ? 0.538 40.744 -29.331 1.00 54.12 226 ASP A N 1
ATOM 1780 C CA . ASP A 1 226 ? -0.317 40.605 -28.153 1.00 54.12 226 ASP A CA 1
ATOM 1781 C C . ASP A 1 226 ? -0.846 39.178 -28.014 1.00 54.12 226 ASP A C 1
ATOM 1783 O O . ASP A 1 226 ? -0.814 38.643 -26.915 1.00 54.12 226 ASP A O 1
ATOM 1787 N N . SER A 1 227 ? -1.201 38.502 -29.112 1.00 59.50 227 SER A N 1
ATOM 1788 C CA . SER A 1 227 ? -1.575 37.080 -29.081 1.00 59.50 227 SER A CA 1
ATOM 1789 C C . SER A 1 227 ? -0.424 36.172 -28.622 1.00 59.50 227 SER A C 1
ATOM 1791 O O . SER A 1 227 ? -0.640 35.289 -27.798 1.00 59.50 227 SER A O 1
ATOM 1793 N N . LYS A 1 228 ? 0.821 36.416 -29.061 1.00 60.31 228 LYS A N 1
ATOM 1794 C CA . LYS A 1 228 ? 1.997 35.659 -28.586 1.00 60.31 228 LYS A CA 1
ATOM 1795 C C . LYS A 1 228 ? 2.362 35.971 -27.133 1.00 60.31 228 LYS A C 1
ATOM 1797 O O . LYS A 1 228 ? 2.776 35.068 -26.413 1.00 60.31 228 LYS A O 1
ATOM 1802 N N . ARG A 1 229 ? 2.211 37.224 -26.688 1.00 60.66 229 ARG A N 1
ATOM 1803 C CA . ARG A 1 229 ? 2.360 37.599 -25.270 1.00 60.66 229 ARG A CA 1
ATOM 1804 C C . ARG A 1 229 ? 1.268 36.984 -24.408 1.00 60.66 229 ARG A C 1
ATOM 1806 O O . ARG A 1 229 ? 1.575 36.548 -23.310 1.00 60.66 229 ARG A O 1
ATOM 1813 N N . TYR A 1 230 ? 0.038 36.929 -24.906 1.00 61.53 230 TYR A N 1
ATOM 1814 C CA . TYR A 1 230 ? -1.091 36.311 -24.222 1.00 61.53 230 TYR A CA 1
ATOM 1815 C C . TYR A 1 230 ? -0.902 34.796 -24.114 1.00 61.53 230 TYR A C 1
ATOM 1817 O O . TYR A 1 230 ? -1.012 34.267 -23.023 1.00 61.53 230 TYR A O 1
ATOM 1825 N N . GLN A 1 231 ? -0.470 34.123 -25.186 1.00 59.19 231 GLN A N 1
ATOM 1826 C CA . GLN A 1 231 ? -0.115 32.696 -25.156 1.00 59.19 231 GLN A CA 1
ATOM 1827 C C . GLN A 1 231 ? 1.073 32.388 -24.234 1.00 59.19 231 GLN A C 1
ATOM 1829 O O . GLN A 1 231 ? 1.084 31.358 -23.566 1.00 59.19 231 GLN A O 1
ATOM 1834 N N . ALA A 1 232 ? 2.090 33.255 -24.198 1.00 65.44 232 ALA A N 1
ATOM 1835 C CA . ALA A 1 232 ? 3.201 33.110 -23.258 1.00 65.44 232 ALA A CA 1
ATOM 1836 C C . ALA A 1 232 ? 2.735 33.317 -21.809 1.00 65.44 232 ALA A C 1
ATOM 1838 O O . ALA A 1 232 ? 3.135 32.565 -20.931 1.00 65.44 232 ALA A O 1
ATOM 1839 N N . TYR A 1 233 ? 1.849 34.288 -21.575 1.00 67.19 233 TYR A N 1
ATOM 1840 C CA . TYR A 1 233 ? 1.273 34.559 -20.262 1.00 67.19 233 TYR A CA 1
ATOM 1841 C C . TYR A 1 233 ? 0.341 33.437 -19.789 1.00 67.19 233 TYR A C 1
ATOM 1843 O O . TYR A 1 233 ? 0.431 33.048 -18.633 1.00 67.19 233 TYR A O 1
ATOM 1851 N N . GLU A 1 234 ? -0.512 32.891 -20.662 1.00 62.34 234 GLU A N 1
ATOM 1852 C CA . GLU A 1 234 ? -1.353 31.720 -20.374 1.00 62.34 234 GLU A CA 1
ATOM 1853 C C . GLU A 1 234 ? -0.499 30.504 -20.025 1.00 62.34 234 GLU A C 1
ATOM 1855 O O . GLU A 1 234 ? -0.745 29.877 -19.002 1.00 62.34 234 GLU A O 1
ATOM 1860 N N . ARG A 1 235 ? 0.561 30.230 -20.797 1.00 67.38 235 ARG A N 1
ATOM 1861 C CA . ARG A 1 235 ? 1.506 29.147 -20.492 1.00 67.38 235 ARG A CA 1
ATOM 1862 C C . ARG A 1 235 ? 2.203 29.348 -19.146 1.00 67.38 235 ARG A C 1
ATOM 1864 O O . ARG A 1 235 ? 2.265 28.419 -18.350 1.00 67.38 235 ARG A O 1
ATOM 1871 N N . ASP A 1 236 ? 2.704 30.553 -18.878 1.00 70.38 236 ASP A N 1
ATOM 1872 C CA . ASP A 1 236 ? 3.347 30.876 -17.598 1.00 70.38 236 ASP A CA 1
ATOM 1873 C C . ASP A 1 236 ? 2.352 30.762 -16.419 1.00 70.38 236 ASP A C 1
ATOM 1875 O O . ASP A 1 236 ? 2.747 30.442 -15.294 1.00 70.38 236 ASP A O 1
ATOM 1879 N N . MET A 1 237 ? 1.059 31.015 -16.662 1.00 70.31 237 MET A N 1
ATOM 1880 C CA . MET A 1 237 ? -0.015 30.835 -15.682 1.00 70.31 237 MET A CA 1
ATOM 1881 C C . MET A 1 237 ? -0.304 29.347 -15.437 1.00 70.31 237 MET A C 1
ATOM 1883 O O . MET A 1 237 ? -0.297 28.918 -14.286 1.00 70.31 237 MET A O 1
ATOM 1887 N N . GLU A 1 238 ? -0.483 28.556 -16.498 1.00 69.06 238 GLU A N 1
ATOM 1888 C CA . GLU A 1 238 ? -0.695 27.103 -16.425 1.00 69.06 238 GLU A CA 1
ATOM 1889 C C . GLU A 1 238 ? 0.464 26.406 -15.698 1.00 69.06 238 GLU A C 1
ATOM 1891 O O . GLU A 1 238 ? 0.232 25.603 -14.793 1.00 69.06 238 GLU A O 1
ATOM 1896 N N . ASP A 1 239 ? 1.712 26.777 -15.999 1.00 78.31 239 ASP A N 1
ATOM 1897 C CA . ASP A 1 239 ? 2.898 26.254 -15.310 1.00 78.31 239 ASP A CA 1
ATOM 1898 C C . ASP A 1 239 ? 2.900 26.635 -13.817 1.00 78.31 239 ASP A C 1
ATOM 1900 O O . ASP A 1 239 ? 3.260 25.834 -12.951 1.00 78.31 239 ASP A O 1
ATOM 1904 N N . SER A 1 240 ? 2.461 27.850 -13.476 1.00 79.56 240 SER A N 1
ATOM 1905 C CA . SER A 1 240 ? 2.328 28.308 -12.086 1.00 79.56 240 SER A CA 1
ATOM 1906 C C . SER A 1 240 ? 1.226 27.557 -11.328 1.00 79.56 240 SER A C 1
ATOM 1908 O O . SER A 1 240 ? 1.396 27.238 -10.147 1.00 79.56 240 SER A O 1
ATOM 1910 N N . GLU A 1 241 ? 0.107 27.243 -11.982 1.00 82.56 241 GLU A N 1
ATOM 1911 C CA . GLU A 1 241 ? -0.968 26.428 -11.409 1.00 82.56 241 GLU A CA 1
ATOM 1912 C C . GLU A 1 241 ? -0.547 24.969 -11.226 1.00 82.56 241 GLU A C 1
ATOM 1914 O O . GLU A 1 241 ? -0.771 24.414 -10.149 1.00 82.56 241 GLU A O 1
ATOM 1919 N N . ALA A 1 242 ? 0.148 24.383 -12.203 1.00 84.62 242 ALA A N 1
ATOM 1920 C CA . ALA A 1 242 ? 0.710 23.039 -12.098 1.00 84.62 242 ALA A CA 1
ATOM 1921 C C . ALA A 1 242 ? 1.716 22.938 -10.940 1.00 84.62 242 ALA A C 1
ATOM 1923 O O . ALA A 1 242 ? 1.603 22.061 -10.088 1.00 84.62 242 ALA A O 1
ATOM 1924 N N . LEU A 1 243 ? 2.635 23.903 -10.816 1.00 85.81 243 LEU A N 1
ATOM 1925 C CA . LEU A 1 243 ? 3.589 23.956 -9.701 1.00 85.81 243 LEU A CA 1
ATOM 1926 C C . LEU A 1 243 ? 2.899 24.107 -8.337 1.00 85.81 243 LEU A C 1
ATOM 1928 O O . LEU A 1 243 ? 3.370 23.567 -7.335 1.00 85.81 243 LEU A O 1
ATOM 1932 N N . ARG A 1 244 ? 1.795 24.861 -8.272 1.00 84.94 244 ARG A N 1
ATOM 1933 C CA . ARG A 1 244 ? 0.979 24.984 -7.053 1.00 84.94 244 ARG A CA 1
ATOM 1934 C C . ARG A 1 244 ? 0.280 23.679 -6.709 1.00 84.94 244 ARG A C 1
ATOM 1936 O O . ARG A 1 244 ? 0.224 23.336 -5.529 1.00 84.94 244 ARG A O 1
ATOM 1943 N N . HIS A 1 245 ? -0.268 22.998 -7.710 1.00 85.81 245 HIS A N 1
ATOM 1944 C CA . HIS A 1 245 ? -0.912 21.704 -7.547 1.00 85.81 245 HIS A CA 1
ATOM 1945 C C . HIS A 1 245 ? 0.092 20.672 -7.026 1.00 85.81 245 HIS A C 1
ATOM 1947 O O . HIS A 1 245 ? -0.129 20.101 -5.962 1.00 85.81 245 HIS A O 1
ATOM 1953 N N . ASP A 1 246 ? 1.242 20.529 -7.683 1.00 85.94 246 ASP A N 1
ATOM 1954 C CA . ASP A 1 246 ? 2.285 19.568 -7.306 1.00 85.94 246 ASP A CA 1
ATOM 1955 C C . ASP A 1 246 ? 2.857 19.836 -5.908 1.00 85.94 246 ASP A C 1
ATOM 1957 O O . ASP A 1 246 ? 3.222 18.908 -5.189 1.00 85.94 246 ASP A O 1
ATOM 1961 N N . PHE A 1 247 ? 2.903 21.103 -5.485 1.00 87.75 247 PHE A N 1
ATOM 1962 C CA . PHE A 1 247 ? 3.302 21.465 -4.126 1.00 87.75 247 PHE A CA 1
ATOM 1963 C C . PHE A 1 247 ? 2.272 21.042 -3.067 1.00 87.75 247 PHE A C 1
ATOM 1965 O O . PHE A 1 247 ? 2.647 20.658 -1.960 1.00 87.75 247 PHE A O 1
ATOM 1972 N N . ARG A 1 248 ? 0.972 21.146 -3.370 1.00 89.88 248 ARG A N 1
ATOM 1973 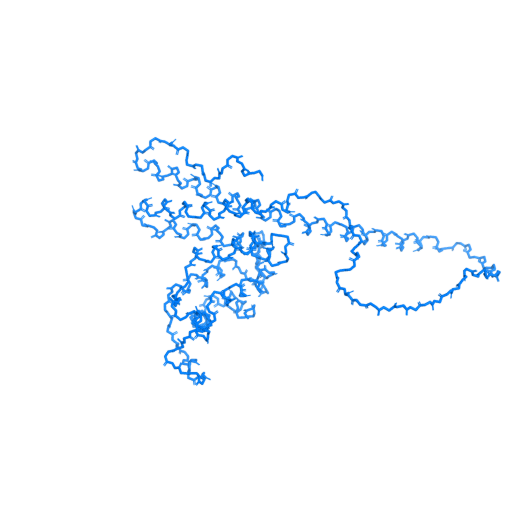C CA . ARG A 1 248 ? -0.113 20.828 -2.423 1.00 89.88 248 ARG A CA 1
ATOM 1974 C C . ARG A 1 248 ? -0.469 19.348 -2.409 1.00 89.88 248 ARG A C 1
ATOM 1976 O O . ARG A 1 248 ? -0.829 18.834 -1.355 1.00 89.88 248 ARG A O 1
ATOM 1983 N N . GLN A 1 249 ? -0.309 18.661 -3.536 1.00 91.31 249 GLN A N 1
ATOM 1984 C CA . GLN A 1 249 ? -0.716 17.272 -3.718 1.00 91.31 249 GLN A CA 1
ATOM 1985 C C . GLN A 1 249 ? -0.224 16.326 -2.602 1.00 91.31 249 GLN A C 1
ATOM 1987 O O . GLN A 1 249 ? -1.044 15.559 -2.096 1.00 91.31 249 GLN A O 1
ATOM 1992 N N . PRO A 1 250 ? 1.043 16.368 -2.138 1.00 93.12 250 PRO A N 1
ATOM 1993 C CA . PRO A 1 250 ? 1.492 15.501 -1.048 1.00 93.12 250 PRO A CA 1
ATOM 1994 C C . PRO A 1 250 ? 0.761 15.778 0.269 1.00 93.12 250 PRO A C 1
ATOM 1996 O O . PRO A 1 250 ? 0.448 14.854 1.014 1.00 93.12 250 PRO A O 1
ATOM 1999 N N . ARG A 1 251 ? 0.448 17.046 0.553 1.00 94.25 251 ARG A N 1
ATOM 2000 C CA . ARG A 1 251 ? -0.329 17.429 1.735 1.00 94.25 251 ARG A CA 1
ATOM 2001 C C . ARG A 1 251 ? -1.767 16.924 1.636 1.00 94.25 251 ARG A C 1
ATOM 2003 O O . ARG A 1 251 ? -2.281 16.397 2.616 1.00 94.25 251 ARG A O 1
ATOM 2010 N N . ASP A 1 252 ? -2.397 17.051 0.474 1.00 93.69 252 ASP A N 1
ATOM 2011 C CA . ASP A 1 252 ? -3.764 16.561 0.263 1.00 93.69 252 ASP A CA 1
ATOM 2012 C C . ASP A 1 252 ? -3.818 15.028 0.390 1.00 93.69 252 ASP A C 1
ATOM 2014 O O . ASP A 1 252 ? -4.670 14.488 1.092 1.00 93.69 252 ASP A O 1
ATOM 2018 N N . THR A 1 253 ? -2.820 14.336 -0.169 1.00 95.12 253 THR A N 1
ATOM 2019 C CA . THR A 1 253 ? -2.645 12.878 -0.032 1.00 95.12 253 THR A CA 1
ATOM 2020 C C . THR A 1 253 ? -2.507 12.470 1.441 1.00 95.12 253 THR A C 1
ATOM 2022 O O . THR A 1 253 ? -3.148 11.523 1.893 1.00 95.12 253 THR A O 1
ATOM 2025 N N . LEU A 1 254 ? -1.701 13.199 2.226 1.00 95.94 254 LEU A N 1
ATOM 2026 C CA . LEU A 1 254 ? -1.561 12.970 3.669 1.00 95.94 254 LEU A CA 1
ATOM 2027 C C . LEU A 1 254 ? -2.908 13.087 4.392 1.00 95.94 254 LEU A C 1
ATOM 2029 O O . LEU A 1 254 ? -3.247 12.234 5.214 1.00 95.94 254 LEU A O 1
ATOM 2033 N N . LEU A 1 255 ? -3.672 14.138 4.089 1.00 94.00 255 LEU A N 1
ATOM 2034 C CA . LEU A 1 255 ? -4.984 14.364 4.688 1.00 94.00 255 LEU A CA 1
ATOM 2035 C C . LEU A 1 255 ? -5.962 13.241 4.330 1.00 94.00 255 LEU A C 1
ATOM 2037 O O . LEU A 1 255 ? -6.673 12.772 5.217 1.00 94.00 255 LEU A O 1
ATOM 2041 N N . ASN A 1 256 ? -5.947 12.756 3.086 1.00 94.44 256 ASN A N 1
ATOM 2042 C CA . ASN A 1 256 ? -6.762 11.618 2.657 1.00 94.44 256 ASN A CA 1
ATOM 2043 C C . ASN A 1 256 ? -6.397 10.335 3.417 1.00 94.44 256 ASN A C 1
ATOM 2045 O O . ASN A 1 256 ? -7.280 9.666 3.952 1.00 94.44 256 ASN A O 1
ATOM 2049 N N . VAL A 1 257 ? -5.101 10.022 3.541 1.00 95.44 257 VAL A N 1
ATOM 2050 C CA . VAL A 1 257 ? -4.603 8.857 4.299 1.00 95.44 257 VAL A CA 1
ATOM 2051 C C . VAL A 1 257 ? -5.072 8.906 5.757 1.00 95.44 257 VAL A C 1
ATOM 2053 O O . VAL A 1 257 ? -5.560 7.912 6.301 1.00 95.44 257 VAL A O 1
ATOM 2056 N N . VAL A 1 258 ? -4.953 10.071 6.397 1.00 94.44 258 VAL A N 1
ATOM 2057 C CA . VAL A 1 258 ? -5.377 10.269 7.789 1.00 94.44 258 VAL A CA 1
ATOM 2058 C C . VAL A 1 258 ? -6.899 10.194 7.930 1.00 94.44 258 VAL A C 1
ATOM 2060 O O . VAL A 1 258 ? -7.397 9.567 8.868 1.00 94.44 258 VAL A O 1
ATOM 2063 N N . ALA A 1 259 ? -7.648 10.796 7.008 1.00 93.50 259 ALA A N 1
ATOM 2064 C CA . ALA A 1 259 ? -9.105 10.753 7.011 1.00 93.50 259 ALA A CA 1
ATOM 2065 C C . ALA A 1 259 ? -9.630 9.318 6.843 1.00 93.50 259 ALA A C 1
ATOM 2067 O O . ALA A 1 259 ? -10.535 8.913 7.577 1.00 93.50 259 ALA A O 1
ATOM 2068 N N . GLU A 1 260 ? -9.030 8.530 5.948 1.00 93.81 260 GLU A N 1
ATOM 2069 C CA . GLU A 1 260 ? -9.368 7.119 5.730 1.00 93.81 260 GLU A CA 1
ATOM 2070 C C . GLU A 1 260 ? -9.129 6.279 6.993 1.00 93.81 260 GLU A C 1
ATOM 2072 O O . GLU A 1 260 ? -9.998 5.499 7.402 1.00 93.81 260 GLU A O 1
ATOM 2077 N N . LEU A 1 261 ? -7.988 6.483 7.669 1.00 94.06 261 LEU A N 1
ATOM 2078 C CA . LEU A 1 261 ? -7.697 5.848 8.957 1.00 94.06 261 LEU A CA 1
ATOM 2079 C C . LEU A 1 261 ? -8.761 6.199 9.997 1.00 94.06 261 LEU A C 1
ATOM 2081 O O . LEU A 1 261 ? -9.326 5.305 10.629 1.00 94.06 261 LEU A O 1
ATOM 2085 N N . LEU A 1 262 ? -9.009 7.494 10.208 1.00 92.38 262 LEU A N 1
ATOM 2086 C CA . LEU A 1 262 ? -9.936 7.964 11.232 1.00 92.38 262 LEU A CA 1
ATOM 2087 C C . LEU A 1 262 ? -11.346 7.446 10.971 1.00 92.38 262 LEU A C 1
ATOM 2089 O O . LEU A 1 262 ? -11.991 6.972 11.903 1.00 92.38 262 LEU A O 1
ATOM 2093 N N . THR A 1 263 ? -11.802 7.474 9.723 1.00 91.75 263 THR A N 1
ATOM 2094 C CA . THR A 1 263 ? -13.145 7.024 9.345 1.00 91.75 263 THR A CA 1
ATOM 2095 C C . THR A 1 263 ? -13.290 5.520 9.576 1.00 91.75 263 THR A C 1
ATOM 2097 O O . THR A 1 263 ? -14.182 5.084 10.308 1.00 91.75 263 THR A O 1
ATOM 2100 N N . THR A 1 264 ? -12.354 4.726 9.052 1.00 91.00 264 THR A N 1
ATOM 2101 C CA . THR A 1 264 ? -12.414 3.259 9.106 1.00 91.00 264 THR A CA 1
ATOM 2102 C C . THR A 1 264 ? -12.185 2.714 10.519 1.00 91.00 264 THR A C 1
ATOM 2104 O O . THR A 1 264 ? -12.931 1.855 10.999 1.00 91.00 264 THR A O 1
ATOM 2107 N N . CYS A 1 265 ? -11.169 3.211 11.227 1.00 91.19 265 CYS A N 1
ATOM 2108 C CA . CYS A 1 265 ? -10.811 2.706 12.551 1.00 91.19 265 CYS A CA 1
ATOM 2109 C C . CYS A 1 265 ? -11.732 3.235 13.656 1.00 91.19 265 CYS A C 1
ATOM 2111 O O . CYS A 1 265 ? -12.023 2.478 14.582 1.00 91.19 265 CYS A O 1
ATOM 2113 N N . SER A 1 266 ? -12.228 4.480 13.585 1.00 89.19 266 SER A N 1
ATOM 2114 C CA . SER A 1 266 ? -13.144 5.001 14.619 1.00 89.19 266 SER A CA 1
ATOM 2115 C C . SER A 1 266 ? -14.468 4.253 14.601 1.00 89.19 266 SER A C 1
ATOM 2117 O O . SER A 1 266 ? -14.952 3.830 15.654 1.00 89.19 266 SER A O 1
ATOM 2119 N N . GLN A 1 267 ? -15.025 4.028 13.403 1.00 88.56 267 GLN A N 1
ATOM 2120 C CA . GLN A 1 267 ? -16.238 3.235 13.241 1.00 88.56 267 GLN A CA 1
ATOM 2121 C C . GLN A 1 267 ? -16.037 1.828 13.812 1.00 88.56 267 GLN A C 1
ATOM 2123 O O . GLN A 1 267 ? -16.848 1.356 14.613 1.00 88.56 267 GLN A O 1
ATOM 2128 N N . ARG A 1 268 ? -14.919 1.176 13.474 1.00 89.62 268 ARG A N 1
ATOM 2129 C CA . ARG A 1 268 ? -14.673 -0.190 13.930 1.00 89.62 268 ARG A CA 1
ATOM 2130 C C . ARG A 1 268 ? -14.399 -0.296 15.431 1.00 89.62 268 ARG A C 1
ATOM 2132 O O . ARG A 1 268 ? -14.916 -1.203 16.080 1.00 89.62 268 ARG A O 1
ATOM 2139 N N . LEU A 1 269 ? -13.642 0.631 16.016 1.00 88.88 269 LEU A N 1
ATOM 2140 C CA . LEU A 1 269 ? -13.408 0.659 17.463 1.00 88.88 269 LEU A CA 1
ATOM 2141 C C . LEU A 1 269 ? -14.707 0.866 18.246 1.00 88.88 269 LEU A C 1
ATOM 2143 O O . LEU A 1 269 ? -14.887 0.236 19.290 1.00 88.88 269 LEU A O 1
ATOM 2147 N N . ALA A 1 270 ? -15.631 1.687 17.740 1.00 87.25 270 ALA A N 1
ATOM 2148 C CA . ALA A 1 270 ? -16.951 1.844 18.344 1.00 87.25 270 ALA A CA 1
ATOM 2149 C C . ALA A 1 270 ? -17.735 0.517 18.346 1.00 87.25 270 ALA A C 1
ATOM 2151 O O . ALA A 1 270 ? -18.324 0.148 19.366 1.00 87.25 270 ALA A O 1
ATOM 2152 N N . GLU A 1 271 ? -17.693 -0.246 17.248 1.00 87.81 271 GLU A N 1
ATOM 2153 C CA . GLU A 1 271 ? -18.301 -1.582 17.175 1.00 87.81 271 GLU A CA 1
ATOM 2154 C C . GLU A 1 271 ? -17.655 -2.577 18.149 1.00 87.81 271 GLU A C 1
ATOM 2156 O O . GLU A 1 271 ? -18.367 -3.327 18.824 1.00 87.81 271 GLU A O 1
ATOM 2161 N N . ILE A 1 272 ? -16.321 -2.587 18.234 1.00 86.75 272 ILE A N 1
ATOM 2162 C CA . ILE A 1 272 ? -15.563 -3.461 19.139 1.00 86.75 272 ILE A CA 1
ATOM 2163 C C . ILE A 1 272 ? -15.911 -3.146 20.599 1.00 86.75 272 ILE A C 1
ATOM 2165 O O . ILE A 1 272 ? -16.260 -4.055 21.353 1.00 86.75 272 ILE A O 1
ATOM 2169 N N . ASN A 1 273 ? -15.881 -1.869 20.994 1.00 85.12 273 ASN A N 1
ATOM 2170 C CA . ASN A 1 273 ? -16.197 -1.440 22.359 1.00 85.12 273 ASN A CA 1
ATOM 2171 C C . ASN A 1 273 ? -17.647 -1.785 22.735 1.00 85.12 273 ASN A C 1
ATOM 2173 O O . ASN A 1 273 ? -17.890 -2.315 23.821 1.00 85.12 273 ASN A O 1
ATOM 2177 N N . LYS A 1 274 ? -18.596 -1.585 21.807 1.00 86.19 274 LYS A N 1
ATOM 2178 C CA . LYS A 1 274 ? -20.002 -1.973 21.993 1.00 86.19 274 LYS A CA 1
ATOM 2179 C C . LYS A 1 274 ? -20.153 -3.479 22.226 1.00 86.19 274 LYS A C 1
ATOM 2181 O O . LYS A 1 274 ? -20.905 -3.882 23.109 1.00 86.19 274 LYS A O 1
ATOM 2186 N N . LYS A 1 275 ? -19.438 -4.316 21.465 1.00 84.25 275 LYS A N 1
ATOM 2187 C CA . LYS A 1 275 ? -19.439 -5.782 21.645 1.00 84.25 275 LYS A CA 1
ATOM 2188 C C . LYS A 1 275 ? -18.768 -6.217 22.950 1.00 84.25 275 LYS A C 1
ATOM 2190 O O . LYS A 1 275 ? -19.184 -7.211 23.533 1.00 84.25 275 LYS A O 1
ATOM 2195 N N . ALA A 1 276 ? -17.759 -5.481 23.408 1.00 80.25 276 ALA A N 1
ATOM 2196 C CA . ALA A 1 276 ? -17.029 -5.764 24.642 1.00 80.25 276 ALA A CA 1
ATOM 2197 C C . ALA A 1 276 ? -17.762 -5.310 25.921 1.00 80.25 276 ALA A C 1
ATOM 2199 O O . ALA A 1 276 ? -17.246 -5.528 27.016 1.00 80.25 276 ALA A O 1
ATOM 2200 N N . GLY A 1 277 ? -18.927 -4.658 25.810 1.00 72.69 277 GLY A N 1
ATOM 2201 C CA . GLY A 1 277 ? -19.660 -4.119 26.962 1.00 72.69 277 GLY A CA 1
ATOM 2202 C C . GLY A 1 277 ? -18.914 -2.998 27.698 1.00 72.69 277 GLY A C 1
ATOM 2203 O O . GLY A 1 277 ? -19.248 -2.688 28.838 1.00 72.69 277 GLY A O 1
ATOM 2204 N N . GLN A 1 278 ? -17.893 -2.407 27.070 1.00 69.38 278 GLN A N 1
ATOM 2205 C CA . GLN A 1 278 ? -17.155 -1.272 27.615 1.00 69.38 278 GLN A CA 1
ATOM 2206 C C . GLN A 1 278 ? -17.870 0.012 27.183 1.00 69.38 278 GLN A C 1
ATOM 2208 O O . GLN A 1 278 ? -18.020 0.257 25.984 1.00 69.38 278 GLN A O 1
ATOM 2213 N N . GLU A 1 279 ? -18.306 0.841 28.140 1.00 54.91 279 GLU A N 1
ATOM 2214 C CA . GLU A 1 279 ? -18.717 2.211 27.822 1.00 54.91 279 GLU A CA 1
ATOM 2215 C C . GLU A 1 279 ? -17.563 2.916 27.108 1.00 54.91 279 GLU A C 1
ATOM 2217 O O . GLU A 1 279 ? -16.401 2.800 27.503 1.00 54.91 279 GLU A O 1
ATOM 2222 N N . SER A 1 280 ? -17.905 3.586 26.011 1.00 51.97 280 SER A N 1
ATOM 2223 C CA . SER A 1 280 ? -17.009 4.231 25.058 1.00 51.97 280 SER A CA 1
ATOM 2224 C C . SER A 1 280 ? -15.981 5.152 25.735 1.00 51.97 280 SER A C 1
ATOM 2226 O O . SER A 1 280 ? -16.153 6.370 25.783 1.00 51.97 280 SER A O 1
ATOM 2228 N N . LYS A 1 281 ? -14.849 4.606 26.193 1.00 53.03 281 LYS A N 1
ATOM 2229 C CA . LYS A 1 281 ? -13.623 5.398 26.273 1.00 53.03 281 LYS A CA 1
ATOM 2230 C C . LYS A 1 281 ? -13.225 5.702 24.837 1.00 53.03 281 LYS A C 1
ATOM 2232 O O . LYS A 1 281 ? -12.864 4.779 24.101 1.00 53.03 281 LYS A O 1
ATOM 2237 N N . HIS A 1 282 ? -13.311 6.975 24.453 1.00 54.03 282 HIS A N 1
ATOM 2238 C CA . HIS A 1 282 ? -12.673 7.476 23.240 1.00 54.03 282 HIS A CA 1
ATOM 2239 C C . HIS A 1 282 ? -11.220 6.989 23.260 1.00 54.03 282 HIS A C 1
ATOM 2241 O O . HIS A 1 282 ? -10.434 7.369 24.124 1.00 54.03 282 HIS A O 1
ATOM 2247 N N . SER A 1 283 ? -10.900 6.027 22.398 1.00 56.50 283 SER A N 1
ATOM 2248 C CA . SER A 1 283 ? -9.514 5.661 22.144 1.00 56.50 283 SER A CA 1
ATOM 2249 C C . SER A 1 283 ? -9.025 6.635 21.092 1.00 56.50 283 SER A C 1
ATOM 2251 O O . SER A 1 283 ? -9.437 6.545 19.938 1.00 56.50 283 SER A O 1
ATOM 2253 N N . ASP A 1 284 ? -8.196 7.585 21.513 1.00 65.88 284 ASP A N 1
ATOM 2254 C CA . ASP A 1 284 ? -7.643 8.608 20.634 1.00 65.88 284 ASP A CA 1
ATOM 2255 C C . ASP A 1 284 ? -6.670 7.961 19.636 1.00 65.88 284 ASP A C 1
ATOM 2257 O O . ASP A 1 284 ? -5.502 7.661 19.931 1.00 65.88 284 ASP A O 1
ATOM 2261 N N . LEU A 1 285 ? -7.196 7.699 18.434 1.00 79.00 285 LEU A N 1
ATOM 2262 C CA . LEU A 1 285 ? -6.446 7.172 17.293 1.00 79.00 285 LEU A CA 1
ATOM 2263 C C . LEU A 1 285 ? -5.289 8.095 16.908 1.00 79.00 285 LEU A C 1
ATOM 2265 O O . LEU A 1 285 ? -4.241 7.604 16.509 1.00 79.00 285 LEU A O 1
ATOM 2269 N N . LEU A 1 286 ? -5.453 9.406 17.092 1.00 77.62 286 LEU A N 1
ATOM 2270 C CA . LEU A 1 286 ? -4.441 10.446 16.904 1.00 77.62 286 LEU A CA 1
ATOM 2271 C C . LEU A 1 286 ? -4.403 11.348 18.146 1.00 77.62 286 LEU A C 1
ATOM 2273 O O . LEU A 1 286 ? -5.418 11.502 18.817 1.00 77.62 286 LEU A O 1
ATOM 2277 N N . ASP A 1 287 ? -3.231 11.887 18.492 1.00 69.00 287 ASP A N 1
ATOM 2278 C CA . ASP A 1 287 ? -3.109 12.849 19.600 1.00 69.00 287 ASP A CA 1
ATOM 2279 C C . ASP A 1 287 ? -3.679 14.207 19.155 1.00 69.00 287 ASP A C 1
ATOM 2281 O O . ASP A 1 287 ? -3.517 14.606 18.005 1.00 69.00 287 ASP A O 1
ATOM 2285 N N . THR A 1 288 ? -4.279 14.956 20.079 1.00 57.34 288 THR A N 1
ATOM 2286 C CA . THR A 1 288 ? -4.625 16.382 19.935 1.00 57.34 288 THR A CA 1
ATOM 2287 C C . THR A 1 288 ? -3.496 17.272 19.394 1.00 57.34 288 THR A C 1
ATOM 2289 O O . THR A 1 288 ? -3.773 18.351 18.880 1.00 57.34 288 THR A O 1
ATOM 2292 N N . LYS A 1 289 ? -2.234 16.834 19.500 1.00 53.19 289 LYS A N 1
ATOM 2293 C CA . LYS A 1 289 ? -1.044 17.526 18.970 1.00 53.19 289 LYS A CA 1
ATOM 2294 C C . LYS A 1 289 ? -0.732 17.240 17.497 1.00 53.19 289 LYS A C 1
ATOM 2296 O O . LYS A 1 289 ? 0.209 17.820 16.961 1.00 53.19 289 LYS A O 1
ATOM 2301 N N . CYS A 1 290 ? -1.465 16.336 16.853 1.00 53.31 290 CYS A N 1
ATOM 2302 C CA . CYS A 1 290 ? -1.380 16.109 15.415 1.00 53.31 290 CYS A CA 1
ATOM 2303 C C . CYS A 1 290 ? -2.097 17.271 14.698 1.00 53.31 290 CYS A C 1
ATOM 2305 O O . CYS A 1 290 ? -3.297 17.186 14.446 1.00 53.31 290 CYS A O 1
ATOM 2307 N N . HIS A 1 291 ? -1.379 18.377 14.475 1.00 42.88 291 HIS A N 1
ATOM 2308 C CA . HIS A 1 291 ? -1.854 19.569 13.758 1.00 42.88 291 HIS A CA 1
ATOM 2309 C C . HIS A 1 291 ? -1.754 19.422 12.238 1.00 42.88 291 HIS A C 1
ATOM 2311 O O . HIS A 1 291 ? -0.747 18.844 11.772 1.00 42.88 291 HIS A O 1
#

Foldseek 3Di:
DLVLQLCLQVPVVDPVSVLQSLQVLLLQCQAAPPVSLLVVLLVQLVQEDPPPPDPDDDSSHHHLVSVQVSLQSQQDDGDNPPPVVVVPPDDPPRHYNDPVCRPPDSGDHPLNSLLSLLVQCLVPVPDSSNLSSLSNLLSCVLVNLVVLVVPVPPPLPVNVVVLLSSLVSLQSSLVSNVVLVDDDPFDDPPPDPDDDDDDDDDDDDDDDDDDDDDDPPPDDVVVVVVVVVVVVVVVVVVVRVVVVCVSNVSVVSSVSSVVSSCVSSVVVVVVSCVVVVHDDPPPCSYDPPSD

pLDDT: mean 82.41, std 19.29, range [29.95, 98.31]

Sequence (291 aa):
MPTILRIYSNYQSNKMVVTVIEFIVKQLYILHRKPFILQMLGSVASILDMDETAIYGDANKIQPRRLFDILLSLERHHEDPLHILDLVTIQKPLRALDFCYHEESDSVTLLEAVDMCVTVVAYSADSKRGHQMLTILEAILGLVLRHLQATAGRDLRQEKETIHHVAVAMKTLVTNCEPLAKNYTGPQKSAGEGKGSSRVTYSKTSKAYNPAIDIDDDSHSKYMSDSKRYQAYERDMEDSEALRHDFRQPRDTLLNVVAELLTTCSQRLAEINKKAGQESKHSDLLDTKCH